Protein AF-A0A0P9FAW7-F1 (afdb_monomer)

InterPro domains:
  IPR000999 Ribonuclease III domain [PS50142] (66-157)
  IPR000999 Ribonuclease III domain [SM00535] (61-178)
  IPR000999 Ribonuclease III domain [cd00593] (79-169)
  IPR036389 Ribonuclease III, endonuclease domain superfamily [G3DSA:1.10.1520.10] (31-174)
  IPR036389 Ribonuclease III, endonuclease domain superfamily [SSF69065] (71-171)

Foldseek 3Di:
DDDDPDPPPPDFPFQQFDPDDPCVLDPALFDAPLVQADTHGFQPDPQLLLQLQFALQLCCQVPVPCDSVSSCVSHLNVLLVQLLVLLQVLLCVQDVDNRCLPLSNLLVVLVRSPLLVVHRHHPVVVVVPDDDDCSSPSNVSSSSSSSRSSSCVVVVNSVSVSVSSNSSCVSCVVRVVVSVVVVVVVVVVVVVVPPCPVVVVVVVVVVVVVVVVPDDDDDDDDDDDDDDDDDDDDPDDPPPDPDDDDDDDDDDDDDDDDVVVVVVVVVVLVVVQVVQCVPPVDPVSNVVSVVVVPPPDD

pLDDT: mean 72.67, std 20.58, range [34.16, 98.56]

Radius of gyration: 26.17 Å; Cα contacts (8 Å, |Δi|>4): 265; chains: 1; bounding box: 56×73×68 Å

Organism: Rhodotorula graminis (strain WP1) (NCBI:txid578459)

Secondary structure (DSSP, 8-state):
-PPPS----SS--EEPPPS---TTS---SS---GGGPPPEEPPS-HHHHHHHHB-HHHHHHH-TTS-HHHHHHHSSHHHHHHHHHHHHHHHHHH-S-GGGGSHHHHHHHHHHTTHHHH-B-S-HHHHTTSSS-GGG-HHHHHHHHHHHHHHHHHTT-HHHHHHHHHHHHHHTHHHHHHHHHHHHHHHHHHHHT-TTHHHHHHHHHHHHHHHTTS-PPPPPPPPPPPPPPP------------------PPPP----SHHHHHHHHHHHHHHHHHHHHHHH-SHHHHHHHHHHHTTS--

Structure (mmCIF, N/CA/C/O backbone):
data_AF-A0A0P9FAW7-F1
#
_entry.id   AF-A0A0P9FAW7-F1
#
loop_
_atom_site.group_PDB
_atom_site.id
_atom_site.type_symbol
_atom_site.label_atom_id
_atom_site.label_alt_id
_atom_site.label_comp_id
_atom_site.label_asym_id
_atom_site.label_entity_id
_atom_site.label_seq_id
_atom_site.pdbx_PDB_ins_code
_atom_site.Cartn_x
_atom_site.Cartn_y
_atom_site.Cartn_z
_atom_site.occupancy
_atom_site.B_iso_or_equiv
_atom_site.auth_seq_id
_atom_site.auth_comp_id
_atom_site.auth_asym_id
_atom_site.auth_atom_id
_atom_site.pdbx_PDB_model_num
ATOM 1 N N . MET A 1 1 ? -5.659 -22.089 37.927 1.00 48.75 1 MET A N 1
ATOM 2 C CA . MET A 1 1 ? -5.122 -22.502 36.611 1.00 48.75 1 MET A CA 1
ATOM 3 C C . MET A 1 1 ? -4.893 -21.250 35.781 1.00 48.75 1 MET A C 1
ATOM 5 O O . MET A 1 1 ? -5.852 -20.532 35.541 1.00 48.75 1 MET A O 1
ATOM 9 N N . ARG A 1 2 ? -3.642 -20.931 35.426 1.00 36.19 2 ARG A N 1
ATOM 10 C CA . ARG A 1 2 ? -3.337 -19.827 34.500 1.00 36.19 2 ARG A CA 1
ATOM 11 C C . ARG A 1 2 ? -3.529 -20.338 33.062 1.00 36.19 2 ARG A C 1
ATOM 13 O O . ARG A 1 2 ? -3.067 -21.448 32.791 1.00 36.19 2 ARG A O 1
ATOM 20 N N . PRO A 1 3 ? -4.209 -19.603 32.169 1.00 41.25 3 PRO A N 1
ATOM 21 C CA . PRO A 1 3 ? -4.336 -20.008 30.772 1.00 41.25 3 PRO A CA 1
ATOM 22 C C . PRO A 1 3 ? -2.946 -20.089 30.125 1.00 41.25 3 PRO A C 1
ATOM 24 O O . PRO A 1 3 ? -2.085 -19.250 30.390 1.00 41.25 3 PRO A O 1
ATOM 27 N N . ARG A 1 4 ? -2.711 -21.127 29.312 1.00 44.72 4 ARG A N 1
ATOM 28 C CA . ARG A 1 4 ? -1.473 -21.287 28.536 1.00 44.72 4 ARG A CA 1
ATOM 29 C C . ARG A 1 4 ? -1.368 -20.146 27.507 1.00 44.72 4 ARG A C 1
ATOM 31 O O . ARG A 1 4 ? -2.262 -20.043 26.669 1.00 44.72 4 ARG A O 1
ATOM 38 N N . PRO A 1 5 ? -0.295 -19.338 27.512 1.00 51.03 5 PRO A N 1
ATOM 39 C CA . PRO A 1 5 ? 0.024 -18.459 26.397 1.00 51.03 5 PRO A CA 1
ATOM 40 C C . PRO A 1 5 ? 0.653 -19.331 25.306 1.00 51.03 5 PRO A C 1
ATOM 42 O O . PRO A 1 5 ? 1.741 -19.867 25.499 1.00 51.03 5 PRO A O 1
ATOM 45 N N . GLY A 1 6 ? -0.050 -19.566 24.200 1.00 42.09 6 GLY A N 1
ATOM 46 C CA . GLY A 1 6 ? 0.527 -20.391 23.132 1.00 42.09 6 GLY A CA 1
ATOM 47 C C . GLY A 1 6 ? -0.438 -21.024 22.143 1.00 42.09 6 GLY A C 1
ATOM 48 O O . GLY A 1 6 ? -0.069 -22.010 21.513 1.00 42.09 6 GLY A O 1
ATOM 49 N N . ALA A 1 7 ? -1.649 -20.493 21.971 1.00 42.38 7 ALA A N 1
ATOM 50 C CA . ALA A 1 7 ? -2.283 -20.658 20.672 1.00 42.38 7 ALA A CA 1
ATOM 51 C C . ALA A 1 7 ? -1.572 -19.675 19.738 1.00 42.38 7 ALA A C 1
ATOM 53 O O . ALA A 1 7 ? -1.833 -18.474 19.798 1.00 42.38 7 ALA A O 1
ATOM 54 N N . SER A 1 8 ? -0.616 -20.171 18.946 1.00 44.62 8 SER A N 1
ATOM 55 C CA . SER A 1 8 ? -0.147 -19.446 17.765 1.00 44.62 8 SER A CA 1
ATOM 56 C C . SER A 1 8 ? -1.388 -18.936 17.033 1.00 44.62 8 SER A C 1
ATOM 58 O O . SER A 1 8 ? -2.311 -19.741 16.864 1.00 44.62 8 SER A O 1
ATOM 60 N N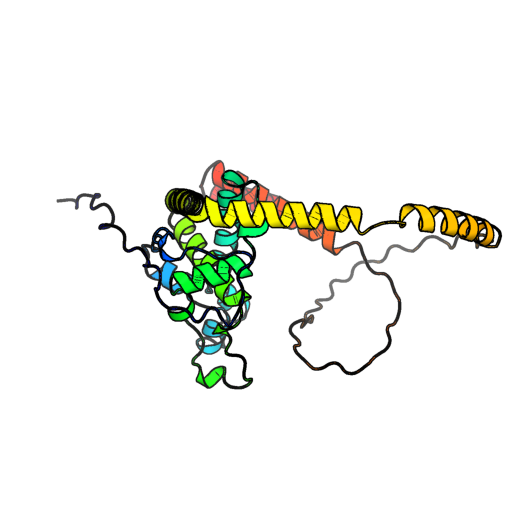 . PRO A 1 9 ? -1.471 -17.639 16.678 1.00 44.97 9 PRO A N 1
ATOM 61 C CA . PRO A 1 9 ? -2.633 -17.099 15.987 1.00 44.97 9 PRO A CA 1
ATOM 62 C C . PRO A 1 9 ? -2.974 -18.039 14.834 1.00 44.97 9 PRO A C 1
ATOM 64 O O . PRO A 1 9 ? -2.116 -18.362 14.010 1.00 44.97 9 PRO A O 1
ATOM 67 N N . SER A 1 10 ? -4.189 -18.582 14.910 1.00 48.62 10 SER A N 1
ATOM 68 C CA . SER A 1 10 ? -4.720 -19.633 14.053 1.00 48.62 10 SER A CA 1
ATOM 69 C C . SER A 1 10 ? -4.313 -19.389 12.611 1.00 48.62 10 SER A C 1
ATOM 71 O O . SER A 1 10 ? -4.532 -18.276 12.140 1.00 48.62 10 SER A O 1
ATOM 73 N N . ALA A 1 11 ? -3.724 -20.410 11.972 1.00 47.12 11 ALA A N 1
ATOM 74 C CA . ALA A 1 11 ? -3.399 -20.500 10.547 1.00 47.12 11 ALA A CA 1
ATOM 75 C C . ALA A 1 11 ? -3.974 -19.329 9.735 1.00 47.12 11 ALA A C 1
ATOM 77 O O . ALA A 1 11 ? -5.123 -19.342 9.301 1.00 47.12 11 ALA A O 1
ATOM 78 N N . GLU A 1 12 ? -3.138 -18.296 9.696 1.00 50.62 12 GLU A N 1
ATOM 79 C CA . GLU A 1 12 ? -3.174 -17.056 8.942 1.00 50.62 12 GLU A CA 1
ATOM 80 C C . GLU A 1 12 ? -4.450 -16.828 8.125 1.00 50.62 12 GLU A C 1
ATOM 82 O O . GLU A 1 12 ? -4.602 -17.320 7.007 1.00 50.62 12 GLU A O 1
ATOM 87 N N . GLN A 1 13 ? -5.328 -15.967 8.640 1.00 65.56 13 GLN A N 1
ATOM 88 C CA . GLN A 1 13 ? -6.206 -15.202 7.764 1.00 65.56 13 GLN A CA 1
ATOM 89 C C . GLN A 1 13 ? -5.289 -14.414 6.827 1.00 65.56 13 GLN A C 1
ATOM 91 O O . GLN A 1 13 ? -4.646 -13.450 7.229 1.00 65.56 13 GLN A O 1
ATOM 96 N N . ARG A 1 14 ? -5.131 -14.885 5.596 1.00 78.06 14 ARG A N 1
ATOM 97 C CA . ARG A 1 14 ? -4.454 -14.140 4.541 1.00 78.06 14 ARG A CA 1
ATOM 98 C C . ARG A 1 14 ? -5.501 -13.631 3.571 1.00 78.06 14 ARG A C 1
ATOM 100 O O . ARG A 1 14 ? -6.538 -14.271 3.383 1.00 78.06 14 ARG A O 1
ATOM 107 N N . LEU A 1 15 ? -5.256 -12.471 2.979 1.00 76.75 15 LEU A N 1
ATOM 108 C CA . LEU A 1 15 ? -6.166 -11.935 1.976 1.00 76.75 15 LEU A CA 1
ATOM 109 C C . LEU A 1 15 ? -5.900 -12.648 0.647 1.00 76.75 15 LEU A C 1
ATOM 111 O O . LEU A 1 15 ? -4.761 -12.607 0.171 1.00 76.75 15 LEU A O 1
ATOM 115 N N . PRO A 1 16 ? -6.903 -13.340 0.070 1.00 79.00 16 PRO A N 1
ATOM 116 C CA . PRO A 1 16 ? -6.736 -13.981 -1.223 1.00 79.00 16 PRO A CA 1
ATOM 117 C C . PRO A 1 16 ? -6.623 -12.922 -2.320 1.00 79.00 16 PRO A C 1
ATOM 119 O O . PRO A 1 16 ? -7.205 -11.839 -2.216 1.00 79.00 16 PRO A O 1
ATOM 122 N N . VAL A 1 17 ? -5.905 -13.267 -3.384 1.00 78.94 17 VAL A N 1
ATOM 123 C CA . VAL A 1 17 ? -5.861 -12.463 -4.605 1.00 78.94 17 VAL A CA 1
ATOM 124 C C . VAL A 1 17 ? -7.174 -12.651 -5.366 1.00 78.94 17 VAL A C 1
ATOM 126 O O . VAL A 1 17 ? -7.717 -13.755 -5.436 1.00 78.94 17 VAL A O 1
ATOM 129 N N . ARG A 1 18 ? -7.723 -11.569 -5.916 1.00 74.50 18 ARG A N 1
ATOM 130 C CA . ARG A 1 18 ? -8.971 -11.597 -6.683 1.00 74.50 18 ARG A CA 1
ATOM 131 C C . ARG A 1 18 ? -8.713 -11.975 -8.139 1.00 74.50 18 ARG A C 1
ATOM 133 O O . ARG A 1 18 ? -7.879 -11.371 -8.799 1.00 74.50 18 ARG A O 1
ATOM 140 N N . ALA A 1 19 ? -9.522 -12.897 -8.658 1.00 58.28 19 ALA A N 1
ATOM 141 C CA . ALA A 1 19 ? -9.417 -13.386 -10.035 1.00 58.28 19 ALA A CA 1
ATOM 142 C C . ALA A 1 19 ? -9.920 -12.396 -11.107 1.00 58.28 19 ALA A C 1
ATOM 144 O O . ALA A 1 19 ? -9.628 -12.566 -12.287 1.00 58.28 19 ALA A O 1
ATOM 145 N N . SER A 1 20 ? -10.709 -11.380 -10.740 1.00 55.72 20 SER A N 1
ATOM 146 C CA . SER A 1 20 ? -11.329 -10.479 -11.718 1.00 55.72 20 SER A CA 1
ATOM 147 C C . SER A 1 20 ? -11.305 -9.028 -11.253 1.00 55.72 20 SER A C 1
ATOM 149 O O . SER A 1 20 ? -12.139 -8.602 -10.451 1.00 55.72 20 SER A O 1
ATOM 151 N N . TRP A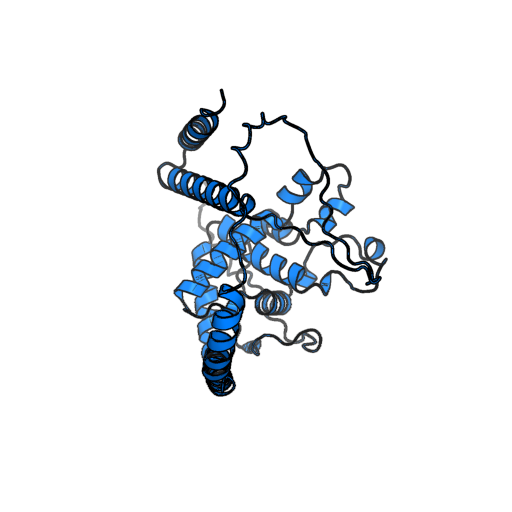 1 21 ? -10.377 -8.256 -11.809 1.00 58.62 21 TRP A N 1
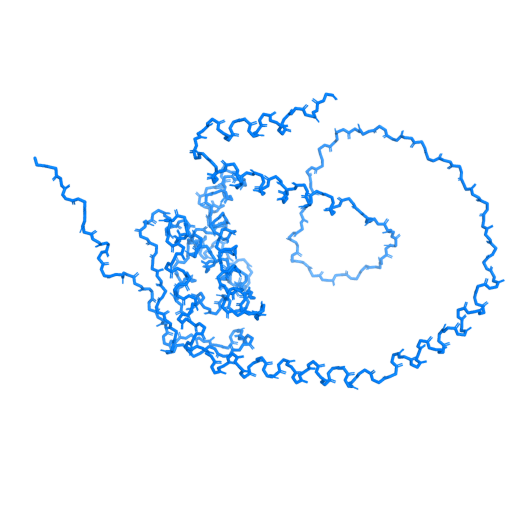ATOM 152 C CA . TRP A 1 21 ? -10.398 -6.800 -11.762 1.00 58.62 21 TRP A CA 1
ATOM 153 C C . TRP A 1 21 ? -10.357 -6.256 -13.193 1.00 58.62 21 TRP A C 1
ATOM 155 O O . TRP A 1 21 ? -9.603 -6.746 -14.034 1.00 58.62 21 TRP A O 1
ATOM 165 N N . ASN A 1 22 ? -11.197 -5.259 -13.492 1.00 57.28 22 ASN A N 1
ATOM 166 C CA . ASN A 1 22 ? -11.219 -4.607 -14.800 1.00 57.28 22 ASN A CA 1
ATOM 167 C C . ASN A 1 22 ? -9.952 -3.751 -14.959 1.00 57.28 22 ASN A C 1
ATOM 169 O O . ASN A 1 22 ? -9.980 -2.545 -14.721 1.00 57.28 22 ASN A O 1
ATOM 173 N N . ALA A 1 23 ? -8.867 -4.371 -15.428 1.00 52.47 23 ALA A N 1
ATOM 174 C CA . ALA A 1 23 ? -7.553 -3.768 -15.681 1.00 52.47 23 ALA A CA 1
ATOM 175 C C . ALA A 1 23 ? -7.550 -2.590 -16.681 1.00 52.47 23 ALA A C 1
ATOM 177 O O . ALA A 1 23 ? -6.506 -2.036 -17.005 1.00 52.47 23 ALA A O 1
ATOM 178 N N . ARG A 1 24 ? -8.719 -2.181 -17.190 1.00 53.09 24 ARG A N 1
ATOM 179 C CA . ARG A 1 24 ? -8.863 -1.072 -18.138 1.00 53.09 24 ARG A CA 1
ATOM 180 C C . ARG A 1 24 ? -8.747 0.314 -17.503 1.00 53.09 24 ARG A C 1
ATOM 182 O O . ARG A 1 24 ? -8.698 1.281 -18.253 1.00 53.09 24 ARG A O 1
ATOM 189 N N . VAL A 1 25 ? -8.759 0.438 -16.172 1.00 55.66 25 VAL A N 1
ATOM 190 C CA . VAL A 1 25 ? -8.799 1.763 -15.527 1.00 55.66 25 VAL A CA 1
ATOM 191 C C . VAL A 1 25 ? -7.409 2.395 -15.426 1.00 55.66 25 VAL A C 1
ATOM 193 O O . VAL A 1 25 ? -7.299 3.593 -15.631 1.00 55.66 25 VAL A O 1
ATOM 196 N N . GLU A 1 26 ? -6.346 1.614 -15.233 1.00 62.47 26 GLU A N 1
ATOM 197 C CA . GLU A 1 26 ? -4.960 2.094 -15.155 1.00 62.47 26 GLU A CA 1
ATOM 198 C C . GLU A 1 26 ? -4.022 0.949 -15.570 1.00 62.47 26 GLU A C 1
ATOM 200 O O . GLU A 1 26 ? -4.198 -0.176 -15.116 1.00 62.47 26 GLU A O 1
ATOM 205 N N . GLN A 1 27 ? -3.046 1.202 -16.448 1.00 67.50 27 GLN A N 1
ATOM 206 C CA . GLN A 1 27 ? -1.998 0.219 -16.758 1.00 67.50 27 GLN A CA 1
ATOM 207 C C . GLN A 1 27 ? -0.971 0.230 -15.625 1.00 67.50 27 GLN A C 1
ATOM 209 O O . GLN A 1 27 ? -0.428 1.285 -15.334 1.00 67.50 27 GLN A O 1
ATOM 214 N N . ALA A 1 28 ? -0.664 -0.890 -14.978 1.00 71.31 28 ALA A N 1
ATOM 215 C CA . ALA A 1 28 ? 0.464 -0.930 -14.045 1.00 71.31 28 ALA A CA 1
ATOM 216 C C . ALA A 1 28 ? 1.774 -0.587 -14.792 1.00 71.31 28 ALA A C 1
ATOM 218 O O . ALA A 1 28 ? 1.824 -0.720 -16.016 1.00 71.31 28 ALA A O 1
ATOM 219 N N . PRO A 1 29 ? 2.844 -0.124 -14.112 1.00 75.00 29 PRO A N 1
ATOM 220 C CA . PRO A 1 29 ? 4.131 0.056 -14.789 1.00 75.00 29 PRO A CA 1
ATOM 221 C C . PRO A 1 29 ? 4.661 -1.260 -15.380 1.00 75.00 29 PRO A C 1
ATOM 223 O O . PRO A 1 29 ? 5.406 -1.220 -16.351 1.00 75.00 29 PRO A O 1
ATOM 226 N N . PHE A 1 30 ? 4.239 -2.404 -14.834 1.00 77.94 30 PHE A N 1
ATOM 227 C CA . PHE A 1 30 ? 4.429 -3.735 -15.399 1.00 77.94 30 PHE A CA 1
ATOM 228 C C . PHE A 1 30 ? 3.255 -4.645 -15.013 1.00 77.94 30 PHE A C 1
ATOM 230 O O . PHE A 1 30 ? 2.594 -4.416 -13.998 1.00 77.94 30 PHE A O 1
ATOM 237 N N . ASP A 1 31 ? 3.000 -5.680 -15.809 1.00 81.38 31 ASP A N 1
ATOM 238 C CA . ASP A 1 31 ? 1.902 -6.616 -15.569 1.00 81.38 31 ASP A CA 1
ATOM 239 C C . ASP A 1 31 ? 2.246 -7.576 -14.422 1.00 81.38 31 ASP A C 1
ATOM 241 O O . ASP A 1 31 ? 3.151 -8.404 -14.536 1.00 81.38 31 ASP A O 1
ATOM 245 N N . PHE A 1 32 ? 1.518 -7.469 -13.307 1.00 85.38 32 PHE A N 1
ATOM 246 C CA . PHE A 1 32 ? 1.587 -8.457 -12.232 1.00 85.38 32 PHE A CA 1
ATOM 247 C C . PHE A 1 32 ? 0.911 -9.757 -12.676 1.00 85.38 32 PHE A C 1
ATOM 249 O O . PHE A 1 32 ? -0.248 -9.747 -13.096 1.00 85.38 32 PHE A O 1
ATOM 256 N N . ASP A 1 33 ? 1.599 -10.883 -12.501 1.00 89.69 33 ASP A N 1
ATOM 257 C CA . ASP A 1 33 ? 0.976 -12.201 -12.538 1.00 89.69 33 ASP A CA 1
ATOM 258 C C . ASP A 1 33 ? 0.182 -12.396 -11.239 1.00 89.69 33 ASP A C 1
ATOM 260 O O . ASP A 1 33 ? 0.737 -12.744 -10.191 1.00 89.69 33 ASP A O 1
ATOM 264 N N . LEU A 1 34 ? -1.119 -12.102 -11.301 1.00 87.81 34 LEU A N 1
ATOM 265 C CA . LEU A 1 34 ? -2.019 -12.160 -10.150 1.00 87.81 34 LEU A CA 1
ATOM 266 C C . LEU A 1 34 ? -2.124 -13.574 -9.564 1.00 87.81 34 LEU A C 1
ATOM 268 O O . LEU A 1 34 ? -2.268 -13.711 -8.351 1.00 87.81 34 LEU A O 1
ATOM 272 N N . ASP A 1 35 ? -1.996 -14.613 -10.389 1.00 88.50 35 ASP A N 1
ATOM 273 C CA . ASP A 1 35 ? -2.067 -16.004 -9.934 1.00 88.50 35 ASP A CA 1
ATOM 274 C C . ASP A 1 35 ? -0.801 -16.415 -9.164 1.00 88.50 35 ASP A C 1
ATOM 276 O O . ASP A 1 35 ? -0.833 -17.325 -8.332 1.00 88.50 35 ASP A O 1
ATOM 280 N N . ALA A 1 36 ? 0.312 -15.715 -9.401 1.00 91.50 36 ALA A N 1
ATOM 281 C CA . ALA A 1 36 ? 1.584 -15.928 -8.719 1.00 91.50 36 ALA A CA 1
ATOM 282 C C . ALA A 1 36 ? 1.786 -15.034 -7.481 1.00 91.50 36 ALA A C 1
ATOM 284 O O . ALA A 1 36 ? 2.792 -15.177 -6.776 1.00 91.50 36 ALA A O 1
ATOM 285 N N . LEU A 1 37 ? 0.883 -14.092 -7.189 1.00 92.44 37 LEU A N 1
ATOM 286 C CA . LEU A 1 37 ? 1.018 -13.216 -6.022 1.00 92.44 37 LEU A CA 1
ATOM 287 C C . LEU A 1 37 ? 0.856 -14.010 -4.709 1.00 92.44 37 LEU A C 1
ATOM 289 O O . LEU A 1 37 ? -0.130 -14.733 -4.534 1.00 92.44 37 LEU A O 1
ATOM 293 N N . PRO A 1 38 ? 1.790 -13.879 -3.744 1.00 95.19 38 PRO A N 1
ATOM 294 C CA . PRO A 1 38 ? 1.642 -14.538 -2.459 1.00 95.19 38 PRO A CA 1
ATOM 295 C C . PRO A 1 38 ? 0.511 -13.885 -1.659 1.00 95.19 38 PRO A C 1
ATOM 297 O O . PRO A 1 38 ? 0.337 -12.668 -1.685 1.00 95.19 38 PRO A O 1
ATOM 300 N N . PRO A 1 39 ? -0.237 -14.658 -0.870 1.00 94.75 39 PRO A N 1
ATOM 301 C CA . PRO A 1 39 ? -1.351 -14.120 -0.103 1.00 94.75 39 PRO A CA 1
ATOM 302 C C . PRO A 1 39 ? -0.871 -13.100 0.953 1.00 94.75 39 PRO A C 1
ATOM 304 O O . PRO A 1 39 ? 0.084 -13.362 1.688 1.00 94.75 39 PRO A O 1
ATOM 307 N N . LEU A 1 40 ? -1.544 -11.945 1.044 1.00 96.31 40 LEU A N 1
ATOM 308 C CA . LEU A 1 40 ? -1.150 -10.840 1.930 1.00 96.31 40 LEU A CA 1
ATOM 309 C C . LEU A 1 40 ? -1.448 -11.184 3.404 1.00 96.31 40 LEU A C 1
ATOM 311 O O . LEU A 1 40 ? -2.584 -11.572 3.706 1.00 96.31 40 LEU A O 1
ATOM 315 N N . PRO A 1 41 ? -0.493 -11.034 4.346 1.00 96.44 41 PRO A N 1
ATOM 316 C CA . PRO A 1 41 ? -0.754 -11.264 5.767 1.00 96.44 41 PRO A CA 1
ATOM 317 C C . PRO A 1 41 ? -1.867 -10.339 6.283 1.00 96.44 41 PRO A C 1
ATOM 319 O O . PRO A 1 41 ? -1.812 -9.135 6.043 1.00 96.44 41 PRO A O 1
ATOM 322 N N . ALA A 1 42 ? -2.876 -10.853 6.999 1.00 95.94 42 ALA A N 1
ATOM 323 C CA . ALA A 1 42 ? -3.873 -9.981 7.632 1.00 95.94 42 ALA A CA 1
ATOM 324 C C . ALA A 1 42 ? -3.371 -9.409 8.960 1.00 95.94 42 ALA A C 1
ATOM 326 O O . ALA A 1 42 ? -2.605 -10.056 9.675 1.00 95.94 42 ALA A O 1
ATOM 327 N N . ILE A 1 43 ? -3.861 -8.217 9.296 1.00 96.94 43 ILE A N 1
ATOM 328 C CA . ILE A 1 43 ? -3.695 -7.567 10.599 1.00 96.94 43 ILE A CA 1
ATOM 329 C C . ILE A 1 43 ? -4.503 -8.353 11.641 1.00 96.94 43 ILE A C 1
ATOM 331 O O . ILE A 1 43 ? -5.678 -8.644 11.411 1.00 96.94 43 ILE A O 1
ATOM 335 N N . GLY A 1 44 ? -3.882 -8.724 12.763 1.00 95.06 44 GLY A N 1
ATOM 336 C CA . GLY A 1 44 ? -4.525 -9.555 13.788 1.00 95.06 44 GLY A CA 1
ATOM 337 C C . GLY A 1 44 ? -5.514 -8.787 14.672 1.00 95.06 44 GLY A C 1
ATOM 338 O O . GLY A 1 44 ? -6.544 -9.318 15.083 1.00 95.06 44 GLY A O 1
ATOM 339 N N . SER A 1 45 ? -5.212 -7.526 14.958 1.00 96.50 45 SER A N 1
ATOM 340 C CA . SER A 1 45 ? -6.013 -6.602 15.746 1.00 96.50 45 SER A CA 1
ATOM 341 C C . SER A 1 45 ? -7.093 -5.967 14.883 1.00 96.50 45 SER A C 1
ATOM 343 O O . SER A 1 45 ? -6.811 -5.204 13.956 1.00 96.50 45 SER A O 1
ATOM 345 N N . THR A 1 46 ? -8.353 -6.216 15.236 1.00 95.88 46 THR A N 1
ATOM 346 C CA . THR A 1 46 ? -9.505 -5.626 14.542 1.00 95.88 46 THR A CA 1
ATOM 347 C C . THR A 1 46 ? -9.470 -4.101 14.577 1.00 95.88 46 THR A C 1
ATOM 349 O O . THR A 1 46 ? -9.739 -3.469 13.564 1.00 95.88 46 THR A O 1
ATOM 352 N N . ALA A 1 47 ? -9.045 -3.500 15.692 1.00 96.44 47 ALA A N 1
ATOM 353 C CA . ALA A 1 47 ? -8.944 -2.047 15.824 1.00 96.44 47 ALA A CA 1
ATOM 354 C C . ALA A 1 47 ? -7.899 -1.435 14.873 1.00 96.44 47 ALA A C 1
ATOM 356 O O . ALA A 1 47 ? -8.127 -0.371 14.300 1.00 96.44 47 ALA A O 1
ATOM 357 N N . ILE A 1 48 ? -6.760 -2.110 14.678 1.00 97.56 48 ILE A N 1
ATOM 358 C CA . ILE A 1 48 ? -5.722 -1.655 13.739 1.00 97.56 48 ILE A CA 1
ATOM 359 C C . ILE A 1 48 ? -6.206 -1.854 12.299 1.00 97.56 48 ILE A C 1
ATOM 361 O O . ILE A 1 48 ? -6.039 -0.958 11.474 1.00 97.56 48 ILE A O 1
ATOM 365 N N . ALA A 1 49 ? -6.868 -2.978 12.008 1.00 96.88 49 ALA A N 1
ATOM 366 C CA . ALA A 1 49 ? -7.447 -3.250 10.695 1.00 96.88 49 ALA A CA 1
ATOM 367 C C . ALA A 1 49 ? -8.553 -2.247 10.322 1.00 96.88 49 ALA A C 1
ATOM 369 O O . ALA A 1 49 ? -8.637 -1.812 9.175 1.00 96.88 49 ALA A O 1
ATOM 370 N N . ASP A 1 50 ? -9.401 -1.851 11.272 1.00 96.50 50 ASP A N 1
ATOM 371 C CA . ASP A 1 50 ? -10.414 -0.810 11.073 1.00 96.50 50 ASP A CA 1
ATOM 372 C C . ASP A 1 50 ? -9.756 0.540 10.789 1.00 96.50 50 ASP A C 1
ATOM 374 O O . ASP A 1 50 ? -10.116 1.214 9.822 1.00 96.50 50 ASP A O 1
ATOM 378 N N . ARG A 1 51 ? -8.728 0.910 11.563 1.00 97.44 51 ARG A N 1
ATOM 379 C CA . ARG A 1 51 ? -7.988 2.159 11.353 1.00 97.44 51 ARG A CA 1
ATOM 380 C C . ARG A 1 51 ? -7.273 2.203 10.004 1.00 97.44 51 ARG A C 1
ATOM 382 O O . ARG A 1 51 ? -7.372 3.215 9.320 1.00 97.44 51 ARG A O 1
ATOM 389 N N . ALA A 1 52 ? -6.623 1.117 9.583 1.00 97.75 52 ALA A N 1
ATOM 390 C CA . ALA A 1 52 ? -5.963 1.026 8.276 1.00 97.75 52 ALA A CA 1
ATOM 391 C C . ALA A 1 52 ? -6.936 1.255 7.103 1.00 97.75 52 ALA A C 1
ATOM 393 O O . ALA A 1 52 ? -6.546 1.757 6.053 1.00 97.75 52 ALA A O 1
ATOM 394 N N . ARG A 1 53 ? -8.220 0.934 7.305 1.00 96.50 53 ARG A N 1
ATOM 395 C CA . ARG A 1 53 ? -9.303 1.120 6.329 1.00 96.50 53 ARG A CA 1
ATOM 396 C C . ARG A 1 53 ? -10.018 2.464 6.463 1.00 96.50 53 ARG A C 1
ATOM 398 O O . ARG A 1 53 ? -10.815 2.810 5.596 1.00 96.50 53 ARG A O 1
ATOM 405 N N . THR A 1 54 ? -9.775 3.211 7.537 1.00 95.62 54 THR A N 1
ATOM 406 C CA . THR A 1 54 ? -10.503 4.440 7.863 1.00 95.62 54 THR A CA 1
ATOM 407 C C . THR A 1 54 ? -9.860 5.647 7.195 1.00 95.62 54 THR A C 1
ATOM 409 O O . THR A 1 54 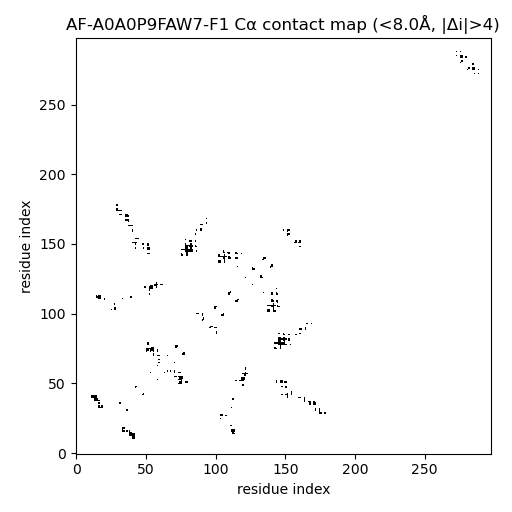? -8.831 6.150 7.638 1.00 95.62 54 THR A O 1
ATOM 412 N N . THR A 1 55 ? -10.491 6.159 6.143 1.00 93.94 55 THR A N 1
ATOM 413 C CA . THR A 1 55 ? -9.998 7.354 5.442 1.00 93.94 55 THR A CA 1
ATOM 414 C C . THR A 1 55 ? -10.267 8.643 6.229 1.00 93.94 55 THR A C 1
ATOM 416 O O . THR A 1 55 ? -11.242 8.741 6.980 1.00 93.94 55 THR A O 1
ATOM 419 N N . LYS A 1 56 ? -9.448 9.684 6.016 1.00 92.94 56 LYS A N 1
ATOM 420 C CA . LYS A 1 56 ? -9.681 11.027 6.594 1.00 92.94 56 LYS A CA 1
ATOM 421 C C . LYS A 1 56 ? -11.067 11.576 6.223 1.00 92.94 56 LYS A C 1
ATOM 423 O O . LYS A 1 56 ? -11.758 12.118 7.081 1.00 92.94 56 LYS A O 1
ATOM 428 N N . ALA A 1 57 ? -11.494 11.374 4.973 1.00 89.94 57 ALA A N 1
ATOM 429 C CA . ALA A 1 57 ? -12.811 11.787 4.484 1.00 89.94 57 ALA A CA 1
ATOM 430 C C . ALA A 1 57 ? -13.963 11.074 5.214 1.00 89.94 57 ALA A C 1
ATOM 432 O O . ALA A 1 57 ? -14.960 11.706 5.559 1.00 89.94 57 ALA A O 1
ATOM 433 N N . HIS A 1 58 ? -13.819 9.776 5.509 1.00 91.50 58 HIS A N 1
ATOM 434 C CA . HIS A 1 58 ? -14.804 9.054 6.314 1.00 91.50 58 HIS A CA 1
ATOM 435 C C . HIS A 1 58 ? -14.953 9.675 7.704 1.00 91.50 58 HIS A C 1
ATOM 437 O O . HIS A 1 58 ? -16.075 9.947 8.122 1.00 91.50 58 HIS A O 1
ATOM 443 N N . LEU A 1 59 ? -13.840 9.971 8.387 1.00 92.62 59 LEU A N 1
ATOM 444 C CA . LEU A 1 59 ? -13.867 10.604 9.710 1.00 92.62 59 LEU A CA 1
ATOM 445 C C . LEU A 1 59 ? -14.464 12.009 9.686 1.00 92.62 59 LEU A C 1
ATOM 447 O O . LEU A 1 59 ? -15.268 12.330 10.555 1.00 92.62 59 LEU A O 1
ATOM 451 N N . ALA A 1 60 ? -14.142 12.813 8.672 1.00 90.25 60 ALA A N 1
ATOM 452 C CA . ALA A 1 60 ? -14.752 14.127 8.493 1.00 90.25 60 ALA A CA 1
ATOM 453 C C . ALA A 1 60 ? -16.282 14.040 8.343 1.00 90.25 60 ALA A C 1
ATOM 455 O O . ALA A 1 60 ? -16.998 14.868 8.899 1.00 90.25 60 ALA A O 1
ATOM 456 N N . ALA A 1 61 ? -16.788 13.008 7.661 1.00 89.00 61 ALA A N 1
ATOM 457 C CA . ALA A 1 61 ? -18.222 12.801 7.481 1.00 89.00 61 ALA A CA 1
ATOM 458 C C . ALA A 1 61 ? -18.932 12.293 8.749 1.00 89.00 61 ALA A C 1
ATOM 460 O O . ALA A 1 61 ? -20.030 12.749 9.059 1.00 89.00 61 ALA A O 1
ATOM 461 N N . VAL A 1 62 ? -18.334 11.348 9.486 1.00 91.00 62 VAL A N 1
ATOM 462 C CA . VAL A 1 62 ? -18.975 10.751 10.678 1.00 91.00 62 VAL A CA 1
ATOM 463 C C . VAL A 1 62 ? -18.735 11.551 11.962 1.00 91.00 62 VAL A C 1
ATOM 465 O O . VAL A 1 62 ? -19.488 11.410 12.922 1.00 91.00 62 VAL A O 1
ATOM 468 N N . GLN A 1 63 ? -17.693 12.383 11.998 1.00 90.88 63 GLN A N 1
ATOM 469 C CA . GLN A 1 63 ? -17.289 13.199 13.146 1.00 90.88 63 GLN A CA 1
ATOM 470 C C . GLN A 1 63 ? -16.889 14.625 12.704 1.00 90.88 63 GLN A C 1
ATOM 472 O O . GLN A 1 63 ? -15.742 15.038 12.900 1.00 90.88 63 GLN A O 1
ATOM 477 N N . PRO A 1 64 ? -17.817 15.431 12.153 1.00 87.44 64 PRO A N 1
ATOM 478 C CA . PRO A 1 64 ? -17.493 16.760 11.618 1.00 87.44 64 PRO A CA 1
ATOM 479 C C . PRO A 1 64 ? -16.945 17.733 12.676 1.00 87.44 64 PRO A C 1
ATOM 481 O O . PRO A 1 64 ? -16.180 18.635 12.352 1.00 87.44 64 PRO A O 1
ATOM 484 N N . LEU A 1 65 ? -17.281 17.528 13.955 1.00 91.44 65 LEU A N 1
ATOM 485 C CA . LEU A 1 65 ? -16.848 18.379 15.071 1.00 91.44 65 LEU A CA 1
ATOM 486 C C . LEU A 1 65 ? -15.516 17.948 15.711 1.00 91.44 65 LEU A C 1
ATOM 488 O O . LEU A 1 65 ? -15.036 18.619 16.620 1.00 91.44 65 LEU A O 1
ATOM 492 N N . ALA A 1 66 ? -14.914 16.829 15.289 1.00 85.31 66 ALA A N 1
ATOM 493 C CA . ALA A 1 66 ? -13.703 16.295 15.924 1.00 85.31 66 ALA A CA 1
ATOM 494 C C . ALA A 1 66 ? -12.439 17.141 15.666 1.00 85.31 66 ALA A C 1
ATOM 496 O O . ALA A 1 66 ? -11.451 16.977 16.381 1.00 85.31 66 ALA A O 1
ATOM 497 N N . GLY A 1 67 ? -12.478 18.055 14.691 1.00 92.25 67 GLY A N 1
ATOM 498 C CA . GLY A 1 67 ? -11.341 18.877 14.273 1.00 92.25 67 GLY A CA 1
ATOM 499 C C . GLY A 1 67 ? -10.391 18.148 13.312 1.00 92.25 67 GLY A C 1
ATOM 500 O O . GLY A 1 67 ? -10.253 16.922 13.347 1.00 92.25 67 GLY A O 1
ATOM 501 N N . LYS A 1 68 ? -9.712 18.916 12.442 1.00 91.81 68 LYS A N 1
ATOM 502 C CA . LYS A 1 68 ? -8.838 18.389 11.372 1.00 91.81 68 LYS A CA 1
ATOM 503 C C . LYS A 1 68 ? -7.737 17.466 11.923 1.00 91.81 68 LYS A C 1
ATOM 505 O O . LYS A 1 68 ? -7.582 16.347 11.435 1.00 91.81 68 LYS A O 1
ATOM 510 N N . HIS A 1 69 ? -7.041 17.896 12.979 1.00 93.75 69 HIS A N 1
ATOM 511 C CA . HIS A 1 69 ? -5.936 17.145 13.587 1.00 93.75 69 HIS A CA 1
ATOM 512 C C . HIS A 1 69 ? -6.368 15.774 14.130 1.00 93.75 69 HIS A C 1
ATOM 514 O O . HIS A 1 69 ? -5.733 14.756 13.864 1.00 93.75 69 HIS A O 1
ATOM 520 N N . ARG A 1 70 ? -7.491 15.716 14.855 1.00 94.12 70 ARG A N 1
ATOM 521 C CA . ARG A 1 70 ? -8.001 14.456 15.410 1.00 94.12 70 ARG A CA 1
ATOM 522 C C . ARG A 1 70 ? -8.388 13.471 14.311 1.00 94.12 70 ARG A C 1
ATOM 524 O O . ARG A 1 70 ? -8.101 12.284 14.443 1.00 94.12 70 ARG A O 1
ATOM 531 N N . ASN A 1 71 ? -9.003 13.955 13.231 1.00 93.12 71 ASN A N 1
ATOM 532 C CA . ASN A 1 71 ? -9.343 13.118 12.081 1.00 93.12 71 ASN A CA 1
ATOM 533 C C . ASN A 1 71 ? -8.091 12.544 11.416 1.00 93.12 71 ASN A C 1
ATOM 535 O O . ASN A 1 71 ? -8.092 11.388 11.012 1.00 93.12 71 ASN A O 1
ATOM 539 N N . GLU A 1 72 ? -7.006 13.308 11.351 1.00 93.69 72 GLU A N 1
ATOM 540 C CA . GLU A 1 72 ? -5.735 12.824 10.819 1.00 93.69 72 GLU A CA 1
ATOM 541 C C . GLU A 1 72 ? -5.134 11.721 11.691 1.00 93.69 72 GLU A C 1
ATOM 543 O O . GLU A 1 72 ? -4.858 10.628 11.194 1.00 93.69 72 GLU A O 1
ATOM 548 N N . VAL A 1 73 ? -5.050 11.953 13.004 1.00 95.38 73 VAL A N 1
ATOM 549 C CA . VAL A 1 73 ? -4.535 10.967 13.963 1.00 95.38 73 VAL A CA 1
ATOM 550 C C . VAL A 1 73 ? -5.374 9.691 13.958 1.00 95.38 73 VAL A C 1
ATOM 552 O O . VAL A 1 73 ? -4.815 8.601 14.019 1.00 95.38 73 VAL A O 1
ATOM 555 N N . LEU A 1 74 ? -6.701 9.784 13.873 1.00 96.06 74 LEU A N 1
ATOM 556 C CA . LEU A 1 74 ? -7.582 8.612 13.909 1.00 96.06 74 LEU A CA 1
ATOM 557 C C . LEU A 1 74 ? -7.752 7.919 12.548 1.00 96.06 74 LEU A C 1
ATOM 559 O O . LEU A 1 74 ? -8.270 6.804 12.512 1.00 96.06 74 LEU A O 1
ATOM 563 N N . SER A 1 75 ? -7.319 8.542 11.450 1.00 96.62 75 SER A N 1
ATOM 564 C CA . SER A 1 75 ? -7.370 7.946 10.111 1.00 96.62 75 SER A CA 1
ATOM 565 C C . SER A 1 75 ? -6.263 6.910 9.883 1.00 96.62 75 SER A C 1
ATOM 567 O O . SER A 1 75 ? -5.442 6.614 10.761 1.00 96.62 75 SER A O 1
ATOM 569 N N . ASN A 1 76 ? -6.233 6.380 8.665 1.00 97.62 76 ASN A N 1
ATOM 570 C CA . ASN A 1 76 ? -5.182 5.528 8.138 1.00 97.62 76 ASN A CA 1
ATOM 571 C C . ASN A 1 76 ? -3.834 6.254 7.952 1.00 97.62 76 ASN A C 1
ATOM 573 O O . ASN A 1 76 ? -2.818 5.572 7.894 1.00 97.62 76 ASN A O 1
ATOM 577 N N . ARG A 1 77 ? -3.788 7.597 7.941 1.00 97.00 77 ARG A N 1
ATOM 578 C CA . ARG A 1 77 ? -2.582 8.405 7.653 1.00 97.00 77 ARG A CA 1
ATOM 579 C C . ARG A 1 77 ? -1.331 8.026 8.465 1.00 97.00 77 ARG A C 1
ATOM 581 O O . ARG A 1 77 ? -0.271 7.861 7.866 1.00 97.00 77 ARG A O 1
ATOM 588 N N . PRO A 1 78 ? -1.386 7.829 9.799 1.00 98.31 78 PRO A N 1
ATOM 589 C CA . PRO A 1 78 ? -0.184 7.442 10.542 1.00 98.31 78 PRO A CA 1
ATOM 590 C C . PRO A 1 78 ? 0.298 6.024 10.209 1.00 98.31 78 PRO A C 1
ATOM 592 O O . PRO A 1 78 ? 1.491 5.744 10.296 1.00 98.31 78 PRO A O 1
ATOM 595 N N . LEU A 1 79 ? -0.622 5.128 9.831 1.00 98.44 79 LEU A N 1
ATOM 596 C CA . LEU A 1 79 ? -0.272 3.781 9.382 1.00 98.44 79 LEU A CA 1
ATOM 597 C C . LEU A 1 79 ? 0.261 3.799 7.945 1.00 98.44 79 LEU A C 1
ATOM 599 O O . LEU A 1 79 ? 1.211 3.083 7.674 1.00 98.44 79 LEU A O 1
ATOM 603 N N . GLU A 1 80 ? -0.300 4.620 7.054 1.00 98.12 80 GLU A N 1
ATOM 604 C CA . GLU A 1 80 ? 0.222 4.871 5.698 1.00 98.12 80 GLU A CA 1
ATOM 605 C C . GLU A 1 80 ? 1.692 5.285 5.774 1.00 98.12 80 GLU A C 1
ATOM 607 O O . GLU A 1 80 ? 2.549 4.600 5.227 1.00 98.12 80 GLU A O 1
ATOM 612 N N . TRP A 1 81 ? 2.002 6.313 6.569 1.00 98.06 81 TRP A N 1
ATOM 613 C CA . TRP A 1 81 ? 3.373 6.796 6.747 1.00 98.06 81 TRP A CA 1
ATOM 614 C C . TRP A 1 81 ? 4.341 5.708 7.242 1.00 98.06 81 TRP A C 1
ATOM 616 O O . TRP A 1 81 ? 5.445 5.556 6.718 1.00 98.06 81 TRP A O 1
ATOM 626 N N . LEU A 1 82 ? 3.928 4.919 8.241 1.00 98.31 82 LEU A N 1
ATOM 627 C CA . LEU A 1 82 ? 4.735 3.802 8.738 1.00 98.31 82 LEU A CA 1
ATOM 628 C C . LEU A 1 82 ? 4.899 2.704 7.675 1.00 98.31 82 LEU A C 1
ATOM 630 O O . LEU A 1 82 ? 5.972 2.117 7.542 1.00 98.31 82 LEU A O 1
ATOM 634 N N . GLY A 1 83 ? 3.830 2.410 6.941 1.00 98.38 83 GLY A N 1
ATOM 635 C CA . GLY A 1 83 ? 3.796 1.403 5.892 1.00 98.38 83 GLY A CA 1
ATOM 636 C C . GLY A 1 83 ? 4.697 1.738 4.716 1.00 98.38 83 GLY A C 1
ATOM 637 O O . GLY A 1 83 ? 5.455 0.870 4.291 1.00 98.38 83 GLY A O 1
ATOM 638 N N . ASP A 1 84 ? 4.672 2.986 4.249 1.00 97.25 84 ASP A N 1
ATOM 639 C CA . ASP A 1 84 ? 5.557 3.503 3.202 1.00 97.25 84 ASP A CA 1
ATOM 640 C C . ASP A 1 84 ? 7.033 3.326 3.592 1.00 97.25 84 ASP A C 1
ATOM 642 O O . ASP A 1 84 ? 7.827 2.756 2.837 1.00 97.25 84 ASP A O 1
ATOM 646 N N . ALA A 1 85 ? 7.403 3.710 4.819 1.00 96.94 85 ALA A N 1
ATOM 647 C CA . ALA A 1 85 ? 8.769 3.542 5.313 1.00 96.94 85 ALA A CA 1
ATOM 648 C C . ALA A 1 85 ? 9.204 2.062 5.346 1.00 96.94 85 ALA A C 1
ATOM 650 O O . ALA A 1 85 ? 10.312 1.715 4.920 1.00 96.94 85 ALA A O 1
ATOM 651 N N . VAL A 1 86 ? 8.333 1.173 5.834 1.00 96.94 86 VAL A N 1
ATOM 652 C CA . VAL A 1 86 ? 8.596 -0.273 5.912 1.00 96.94 86 VAL A CA 1
ATOM 653 C C . VAL A 1 86 ? 8.699 -0.902 4.522 1.00 96.94 86 VAL A C 1
ATOM 655 O O . VAL A 1 86 ? 9.642 -1.654 4.276 1.00 96.94 86 VAL A O 1
ATOM 658 N N . LEU A 1 87 ? 7.773 -0.587 3.612 1.00 95.88 87 LEU A N 1
ATOM 659 C CA . LEU A 1 87 ? 7.768 -1.098 2.240 1.00 95.88 87 LEU A CA 1
ATOM 660 C C . LEU A 1 87 ? 9.004 -0.655 1.470 1.00 95.88 87 LEU A C 1
ATOM 662 O O . LEU A 1 87 ? 9.671 -1.500 0.878 1.00 95.88 87 LEU A O 1
ATOM 666 N N . ASN A 1 88 ? 9.343 0.637 1.506 1.00 93.88 88 ASN A N 1
ATOM 667 C CA . ASN A 1 88 ? 10.537 1.144 0.831 1.00 93.88 88 ASN A CA 1
ATOM 668 C C . ASN A 1 88 ? 11.802 0.448 1.328 1.00 93.88 88 ASN A C 1
ATOM 670 O O . ASN A 1 88 ? 12.673 0.126 0.522 1.00 93.88 88 ASN A O 1
ATOM 674 N N . THR A 1 89 ? 11.896 0.198 2.636 1.00 94.38 89 THR A N 1
ATOM 675 C CA . THR A 1 89 ? 13.048 -0.489 3.231 1.00 94.38 89 THR A CA 1
ATOM 676 C C . THR A 1 89 ? 13.120 -1.936 2.743 1.00 94.38 89 THR A C 1
ATOM 678 O O . THR A 1 89 ? 14.119 -2.319 2.143 1.00 94.38 89 THR A O 1
ATOM 681 N N . ALA A 1 90 ? 12.037 -2.705 2.906 1.00 93.69 90 ALA A N 1
ATOM 682 C CA . ALA A 1 90 ? 11.988 -4.117 2.521 1.00 93.69 90 ALA A CA 1
ATOM 683 C C . ALA A 1 90 ? 12.212 -4.322 1.012 1.00 93.69 90 ALA A C 1
ATOM 685 O O . ALA A 1 90 ? 12.938 -5.220 0.602 1.00 93.69 90 ALA A O 1
ATOM 686 N N . ILE A 1 91 ? 11.626 -3.469 0.169 1.00 91.44 91 ILE A N 1
ATOM 687 C CA . ILE A 1 91 ? 11.810 -3.548 -1.285 1.00 91.44 91 ILE A CA 1
ATOM 688 C C . ILE A 1 91 ? 13.237 -3.161 -1.675 1.00 91.44 91 ILE A C 1
ATOM 690 O O . ILE A 1 91 ? 13.809 -3.822 -2.534 1.00 91.44 91 ILE A O 1
ATOM 694 N N . SER A 1 92 ? 13.826 -2.134 -1.051 1.00 88.75 92 SER A N 1
ATOM 695 C CA . SER A 1 92 ? 15.198 -1.705 -1.369 1.00 88.75 92 SER A CA 1
ATOM 696 C C . SER A 1 92 ? 16.253 -2.748 -0.995 1.00 88.75 92 SER A C 1
ATOM 698 O O . SER A 1 92 ? 17.297 -2.801 -1.642 1.00 88.75 92 SER A O 1
ATOM 700 N N . GLU A 1 93 ? 16.001 -3.555 0.040 1.00 86.19 93 GLU A N 1
ATOM 701 C CA . GLU A 1 93 ? 16.875 -4.665 0.442 1.00 86.19 93 GLU A CA 1
ATOM 702 C C . GLU A 1 93 ? 16.858 -5.811 -0.581 1.00 86.19 93 GLU A C 1
ATOM 704 O O . GLU A 1 93 ? 17.904 -6.392 -0.866 1.00 86.19 93 GLU A O 1
ATOM 709 N N . GLU A 1 94 ? 15.698 -6.097 -1.178 1.00 83.19 94 GLU A N 1
ATOM 710 C CA . GLU A 1 94 ? 15.523 -7.202 -2.132 1.00 83.19 94 GLU A CA 1
ATOM 711 C C . GLU A 1 94 ? 15.852 -6.814 -3.576 1.00 83.19 94 GLU A C 1
ATOM 713 O O . GLU A 1 94 ? 16.462 -7.561 -4.343 1.00 83.19 94 GLU A O 1
ATOM 718 N N . LEU A 1 95 ? 15.439 -5.617 -3.968 1.00 70.62 95 LEU A N 1
ATOM 719 C CA . LEU A 1 95 ? 15.609 -5.081 -5.298 1.00 70.62 95 LEU A CA 1
ATOM 720 C C . LEU A 1 95 ? 16.195 -3.685 -5.166 1.00 70.62 95 LEU A C 1
ATOM 722 O O . LEU A 1 95 ? 15.520 -2.736 -4.779 1.00 70.62 95 LEU A O 1
ATOM 726 N N . TYR A 1 96 ? 17.399 -3.489 -5.692 1.00 66.31 96 TYR A N 1
ATOM 727 C CA . TYR A 1 96 ? 17.910 -2.150 -6.013 1.00 66.31 96 TYR A CA 1
ATOM 728 C C . TYR A 1 96 ? 17.030 -1.386 -7.048 1.00 66.31 96 TYR A C 1
ATOM 730 O O . TYR A 1 96 ? 17.448 -0.360 -7.588 1.00 66.31 96 TYR A O 1
ATOM 738 N N . ALA A 1 97 ? 15.820 -1.868 -7.365 1.00 59.72 97 ALA A N 1
ATOM 739 C CA . ALA A 1 97 ? 14.870 -1.299 -8.308 1.00 59.72 97 ALA A CA 1
ATOM 740 C C . ALA A 1 97 ? 13.813 -0.441 -7.586 1.00 59.72 97 ALA A C 1
ATOM 742 O O . ALA A 1 97 ? 12.871 -0.940 -6.979 1.00 59.72 97 ALA A O 1
ATOM 743 N N . ARG A 1 98 ? 13.930 0.882 -7.731 1.00 62.69 98 ARG A N 1
ATOM 744 C CA . ARG A 1 98 ? 13.078 1.888 -7.066 1.00 62.69 98 ARG A CA 1
ATOM 745 C C . ARG A 1 98 ? 11.627 1.964 -7.565 1.00 62.69 98 ARG A C 1
ATOM 747 O O . ARG A 1 98 ? 10.813 2.641 -6.952 1.00 62.69 98 ARG A O 1
ATOM 754 N N . ASN A 1 99 ? 11.284 1.293 -8.665 1.00 71.31 99 ASN A N 1
ATOM 755 C CA . ASN A 1 99 ? 10.000 1.507 -9.350 1.00 71.31 99 ASN A CA 1
ATOM 756 C C . ASN A 1 99 ? 8.834 0.664 -8.800 1.00 71.31 99 ASN A C 1
ATOM 758 O O . ASN A 1 99 ? 7.689 0.864 -9.202 1.00 71.31 99 ASN A O 1
ATOM 762 N N . PHE A 1 100 ? 9.092 -0.257 -7.869 1.00 80.62 100 PHE A N 1
ATOM 763 C CA . PHE A 1 100 ? 8.038 -1.070 -7.251 1.00 80.62 100 PHE A CA 1
ATOM 764 C C . PHE A 1 100 ? 7.140 -0.294 -6.295 1.00 80.62 100 PHE A C 1
ATOM 766 O O . PHE A 1 100 ? 5.970 -0.637 -6.156 1.00 80.62 100 PHE A O 1
ATOM 773 N N . VAL A 1 101 ? 7.675 0.750 -5.664 1.00 85.56 101 VAL A N 1
ATOM 774 C CA . VAL A 1 101 ? 6.982 1.517 -4.618 1.00 85.56 101 VAL A CA 1
ATOM 775 C C . VAL A 1 101 ? 6.201 2.701 -5.197 1.00 85.56 101 VAL A C 1
ATOM 777 O O . VAL A 1 101 ? 5.742 3.574 -4.477 1.00 85.56 101 VAL A O 1
ATOM 780 N N . ALA A 1 102 ? 6.035 2.758 -6.521 1.00 90.12 102 ALA A N 1
ATOM 781 C CA . ALA A 1 102 ? 5.197 3.772 -7.143 1.00 90.12 102 ALA A CA 1
ATOM 782 C C . ALA A 1 102 ? 3.720 3.549 -6.777 1.00 90.12 102 ALA A C 1
ATOM 784 O O . ALA A 1 102 ? 3.228 2.419 -6.848 1.00 90.12 102 ALA A O 1
ATOM 785 N N . ASN A 1 103 ? 2.977 4.629 -6.508 1.00 91.75 103 ASN A N 1
ATOM 786 C CA . ASN A 1 103 ? 1.544 4.577 -6.175 1.00 91.75 103 ASN A CA 1
ATOM 787 C C . ASN A 1 103 ? 0.733 3.780 -7.203 1.00 91.75 103 ASN A C 1
ATOM 789 O O . ASN A 1 103 ? -0.219 3.092 -6.848 1.00 91.75 103 ASN A O 1
ATOM 793 N N . ARG A 1 104 ? 1.138 3.812 -8.478 1.00 89.56 104 ARG A N 1
ATOM 794 C CA . ARG A 1 104 ? 0.551 2.972 -9.526 1.00 89.56 104 ARG A CA 1
ATOM 795 C C . ARG A 1 104 ? 0.652 1.490 -9.160 1.00 89.56 104 ARG A C 1
ATOM 797 O O . ARG A 1 104 ? -0.379 0.852 -8.996 1.00 89.56 104 ARG A O 1
ATOM 804 N N . SER A 1 105 ? 1.847 0.961 -8.923 1.00 90.44 105 SER A N 1
ATOM 805 C CA . SER A 1 105 ? 2.058 -0.432 -8.497 1.00 90.44 105 SER A CA 1
ATOM 806 C C . SER A 1 105 ? 1.292 -0.779 -7.217 1.00 90.44 105 SER A C 1
ATOM 808 O O . SER A 1 105 ? 0.580 -1.782 -7.171 1.00 90.44 105 SER A O 1
ATOM 810 N N . LEU A 1 106 ? 1.381 0.079 -6.197 1.00 93.62 106 LEU A N 1
ATOM 811 C CA . LEU A 1 106 ? 0.738 -0.161 -4.903 1.00 93.62 106 LEU A CA 1
ATOM 812 C C . LEU A 1 106 ? -0.790 -0.162 -5.009 1.00 93.62 106 LEU A C 1
ATOM 814 O O . LEU A 1 106 ? -1.447 -1.006 -4.404 1.00 93.62 106 LEU A O 1
ATOM 818 N N . SER A 1 107 ? -1.368 0.706 -5.842 1.00 91.62 107 SER A N 1
ATOM 819 C CA . SER A 1 107 ? -2.813 0.721 -6.076 1.00 91.62 107 SER A CA 1
ATOM 820 C C . SER A 1 107 ? -3.314 -0.559 -6.756 1.00 91.62 107 SER A C 1
ATOM 822 O O . SER A 1 107 ? -4.396 -1.053 -6.435 1.00 91.62 107 SER A O 1
ATOM 824 N N . HIS A 1 108 ? -2.519 -1.133 -7.664 1.00 89.75 108 HIS A N 1
ATOM 825 C CA . HIS A 1 108 ? -2.831 -2.407 -8.306 1.00 89.75 108 HIS A CA 1
ATOM 826 C C . HIS A 1 108 ? -2.791 -3.558 -7.300 1.00 89.75 108 HIS A C 1
ATOM 828 O O . HIS A 1 108 ? -3.731 -4.350 -7.251 1.00 89.75 108 HIS A O 1
ATOM 834 N N . LEU A 1 109 ? -1.757 -3.613 -6.455 1.00 92.88 109 LEU A N 1
ATOM 835 C CA . LEU A 1 109 ? -1.664 -4.604 -5.381 1.00 92.88 109 LEU A CA 1
ATOM 836 C C . LEU A 1 109 ? -2.832 -4.471 -4.395 1.00 92.88 109 LEU A C 1
ATOM 838 O O . LEU A 1 109 ? -3.479 -5.462 -4.068 1.00 92.88 109 LEU A O 1
ATOM 842 N N . SER A 1 110 ? -3.166 -3.248 -3.984 1.00 94.12 110 SER A N 1
ATOM 843 C CA . SER A 1 110 ? -4.315 -2.951 -3.120 1.00 94.12 110 SER A CA 1
ATOM 844 C C . SER A 1 110 ? -5.619 -3.562 -3.644 1.00 94.12 110 SER A C 1
ATOM 846 O O . SER A 1 110 ? -6.321 -4.270 -2.919 1.00 94.12 110 SER A O 1
ATOM 848 N N . ARG A 1 111 ? -5.903 -3.358 -4.938 1.00 90.12 111 ARG A N 1
ATOM 849 C CA . ARG A 1 111 ? -7.091 -3.891 -5.627 1.00 90.12 111 ARG A CA 1
ATOM 850 C C . ARG A 1 111 ? -7.027 -5.405 -5.795 1.00 90.12 111 ARG A C 1
ATOM 852 O O . ARG A 1 111 ? -8.040 -6.082 -5.620 1.00 90.12 111 ARG A O 1
ATOM 859 N N . ALA A 1 112 ? -5.841 -5.948 -6.076 1.00 91.31 112 ALA A N 1
ATOM 860 C CA . ALA A 1 112 ? -5.620 -7.388 -6.173 1.00 91.31 112 ALA A CA 1
ATOM 861 C C . ALA A 1 112 ? -5.990 -8.107 -4.864 1.00 91.31 112 ALA A C 1
ATOM 863 O O . ALA A 1 112 ? -6.595 -9.176 -4.915 1.00 91.31 112 ALA A O 1
ATOM 864 N N . TYR A 1 113 ? -5.727 -7.496 -3.704 1.00 94.31 113 TYR A N 1
ATOM 865 C CA . TYR A 1 113 ? -6.124 -8.024 -2.389 1.00 94.31 113 TYR A CA 1
ATOM 866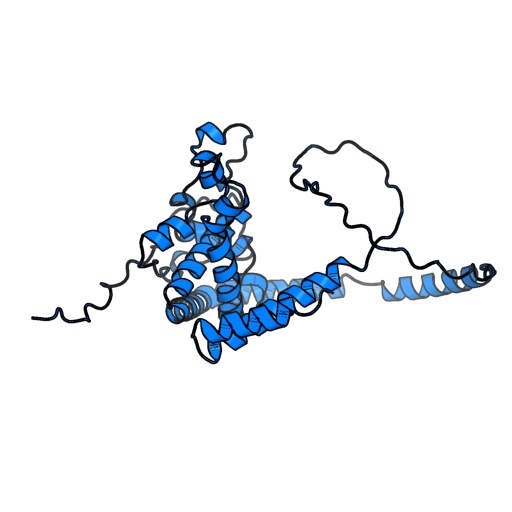 C C . TYR A 1 113 ? -7.494 -7.523 -1.887 1.00 94.31 113 TYR A C 1
ATOM 868 O O . TYR A 1 113 ? -7.913 -7.876 -0.780 1.00 94.31 113 TYR A O 1
ATOM 876 N N . GLY A 1 114 ? -8.212 -6.719 -2.680 1.00 91.62 114 GLY A N 1
ATOM 877 C CA . GLY A 1 114 ? -9.534 -6.179 -2.344 1.00 91.62 114 GLY A CA 1
ATOM 878 C C . GLY A 1 114 ? -9.541 -5.252 -1.125 1.00 91.62 114 GLY A C 1
ATOM 879 O O . GLY A 1 114 ? -10.479 -5.301 -0.327 1.00 91.62 114 GLY A O 1
ATOM 880 N N . LEU A 1 115 ? -8.482 -4.461 -0.925 1.00 93.44 115 LEU A N 1
ATOM 881 C CA . LEU A 1 115 ? -8.407 -3.489 0.173 1.00 93.44 115 LEU A CA 1
ATOM 882 C C . LEU A 1 115 ? -9.300 -2.268 -0.075 1.00 93.44 115 LEU A C 1
ATOM 884 O O . LEU A 1 115 ? -9.896 -1.746 0.865 1.00 93.44 115 LEU A O 1
ATOM 888 N N . ASP A 1 116 ? -9.437 -1.860 -1.333 1.00 90.00 116 ASP A N 1
ATOM 889 C CA . ASP A 1 116 ? -10.310 -0.777 -1.787 1.00 90.00 116 ASP A CA 1
ATOM 890 C C . ASP A 1 116 ? -11.789 -1.054 -1.477 1.00 90.00 116 ASP A C 1
ATOM 892 O O . ASP A 1 116 ? -12.491 -0.191 -0.964 1.00 90.00 116 ASP A O 1
ATOM 896 N N . GLU A 1 117 ? -12.257 -2.285 -1.685 1.00 87.00 117 GLU A N 1
ATOM 897 C CA . GLU A 1 117 ? -13.645 -2.671 -1.377 1.00 87.00 117 GLU A CA 1
ATOM 898 C C . GLU A 1 117 ? -13.947 -2.718 0.123 1.00 87.00 117 GLU A C 1
ATOM 900 O O . GLU A 1 117 ? -15.102 -2.646 0.542 1.00 87.00 117 GLU A O 1
ATOM 905 N N . ARG A 1 118 ? -12.908 -2.882 0.943 1.00 88.62 118 ARG A N 1
ATOM 906 C CA . ARG A 1 118 ? -13.026 -2.970 2.402 1.00 88.62 118 ARG A CA 1
ATOM 907 C C . ARG A 1 118 ? -12.859 -1.622 3.078 1.00 88.62 118 ARG A C 1
ATOM 909 O O . ARG A 1 118 ? -13.075 -1.542 4.289 1.00 88.62 118 ARG A O 1
ATOM 916 N N . ALA A 1 119 ? -12.418 -0.612 2.342 1.00 89.31 119 ALA A N 1
ATOM 917 C CA . ALA A 1 119 ? -12.141 0.693 2.890 1.00 89.31 119 ALA A CA 1
ATOM 918 C C . ALA A 1 119 ? -13.422 1.364 3.396 1.00 89.31 119 ALA A C 1
ATOM 920 O O . ALA A 1 119 ? -14.500 1.287 2.801 1.00 89.31 119 ALA A O 1
ATOM 921 N N . LEU A 1 120 ? -13.296 2.015 4.548 1.00 84.62 120 LEU A N 1
ATOM 922 C CA . LEU A 1 120 ? -14.360 2.787 5.157 1.00 84.62 120 LEU A CA 1
ATOM 923 C C . LEU A 1 120 ? -14.314 4.184 4.538 1.00 84.62 120 LEU A C 1
ATOM 925 O O . LEU A 1 120 ? -13.420 4.994 4.811 1.00 84.62 120 LEU A O 1
ATOM 929 N N . HIS A 1 121 ? -15.284 4.440 3.668 1.00 78.12 121 HIS A N 1
ATOM 930 C CA . HIS A 1 121 ? -15.496 5.728 3.018 1.00 78.12 121 HIS A CA 1
ATOM 931 C C . HIS A 1 121 ? -16.720 6.429 3.598 1.00 78.12 121 HIS A C 1
ATOM 933 O O . HIS A 1 121 ? -17.599 5.799 4.193 1.00 78.12 121 HIS A O 1
ATOM 939 N N . ALA A 1 122 ? -16.774 7.754 3.457 1.00 71.56 122 ALA A N 1
ATOM 940 C CA . ALA A 1 122 ? -18.026 8.472 3.650 1.00 71.56 122 ALA A CA 1
ATOM 941 C C . ALA A 1 122 ? -19.077 7.877 2.696 1.00 71.56 122 ALA A C 1
ATOM 943 O O . ALA A 1 122 ? -18.739 7.494 1.574 1.00 71.56 122 ALA A O 1
ATOM 944 N N . SER A 1 123 ? -20.324 7.749 3.162 1.00 64.44 123 SER A N 1
ATOM 945 C CA . SER A 1 123 ? -21.423 7.172 2.377 1.00 64.44 123 SER A CA 1
ATOM 946 C C . SER A 1 123 ? -21.421 7.737 0.948 1.00 64.44 123 SER A C 1
ATOM 948 O O . SER A 1 123 ? -21.263 8.951 0.800 1.00 64.44 123 SER A O 1
ATOM 950 N N . PRO A 1 124 ? -21.619 6.914 -0.100 1.00 58.25 124 PRO A N 1
ATOM 951 C CA . PRO A 1 124 ? -21.590 7.375 -1.491 1.00 58.25 124 PRO A CA 1
ATOM 952 C C . PRO A 1 124 ? -22.562 8.533 -1.758 1.00 58.25 124 PRO A C 1
ATOM 954 O O . PRO A 1 124 ? -22.318 9.344 -2.645 1.00 58.25 124 PRO A O 1
ATOM 957 N N . HIS A 1 125 ? -23.614 8.671 -0.946 1.00 55.50 125 HIS A N 1
ATOM 958 C CA . HIS A 1 125 ? -24.553 9.793 -1.007 1.00 55.50 125 HIS A CA 1
ATOM 959 C C . HIS A 1 125 ? -23.948 11.156 -0.633 1.00 55.50 125 HIS A C 1
ATOM 961 O O . HIS A 1 125 ? -24.481 12.174 -1.057 1.00 55.50 125 HIS A O 1
ATOM 967 N N . LEU A 1 126 ? -22.849 11.193 0.126 1.00 50.41 126 LEU A N 1
ATOM 968 C CA . LEU A 1 126 ? -22.143 12.426 0.501 1.00 50.41 126 LEU A CA 1
ATOM 969 C C . LEU A 1 126 ? -21.035 12.806 -0.495 1.00 50.41 126 LEU A C 1
ATOM 971 O O . LEU A 1 126 ? -20.536 13.922 -0.450 1.00 50.41 126 LEU A O 1
ATOM 975 N N . VAL A 1 127 ? -20.655 11.885 -1.386 1.00 50.38 127 VAL A N 1
ATOM 976 C CA . VAL A 1 127 ? -19.517 12.018 -2.317 1.00 50.38 127 VAL A CA 1
ATOM 977 C C . VAL A 1 127 ? -19.980 12.170 -3.777 1.00 50.38 127 VAL A C 1
ATOM 979 O O . VAL A 1 127 ? -19.188 12.435 -4.672 1.00 50.38 127 VAL A O 1
ATOM 982 N N . ALA A 1 128 ? -21.281 12.038 -4.046 1.00 47.00 128 ALA A N 1
ATOM 983 C CA . ALA A 1 128 ? -21.857 12.044 -5.393 1.00 47.00 128 ALA A CA 1
ATOM 984 C C . ALA A 1 128 ? -21.920 13.427 -6.079 1.00 47.00 128 ALA A C 1
ATOM 986 O O . ALA A 1 128 ? -22.708 13.591 -7.010 1.00 47.00 128 ALA A O 1
ATOM 987 N N . VAL A 1 129 ? -21.148 14.422 -5.630 1.00 47.19 129 VAL A N 1
ATOM 988 C CA . VAL A 1 129 ? -21.231 15.779 -6.193 1.00 47.19 129 VAL A CA 1
ATOM 989 C C . VAL A 1 129 ? -20.425 15.919 -7.487 1.00 47.19 129 VAL A C 1
ATOM 991 O O . VAL A 1 129 ? -20.868 16.644 -8.369 1.00 47.19 129 VAL A O 1
ATOM 994 N N . GLU A 1 130 ? -19.356 15.150 -7.712 1.00 44.91 130 GLU A N 1
ATOM 995 C CA . GLU A 1 130 ? -18.621 15.201 -8.985 1.00 44.91 130 GLU A CA 1
ATOM 996 C C . GLU A 1 130 ? -18.199 13.800 -9.439 1.00 44.91 130 GLU A C 1
ATOM 998 O O . GLU A 1 130 ? -17.748 12.979 -8.648 1.00 44.91 130 GLU A O 1
ATOM 1003 N N . GLY A 1 131 ? -18.412 13.490 -10.722 1.00 45.34 131 GLY A N 1
ATOM 1004 C CA . GLY A 1 131 ? -18.439 12.151 -11.336 1.00 45.34 131 GLY A CA 1
ATOM 1005 C C . GLY A 1 131 ? -17.183 11.264 -11.261 1.00 45.34 131 GLY A C 1
ATOM 1006 O O . GLY A 1 131 ? -17.068 10.323 -12.050 1.00 45.34 131 GLY A O 1
ATOM 1007 N N . ILE A 1 132 ? -16.252 11.502 -10.338 1.00 51.97 132 ILE A N 1
ATOM 1008 C CA . ILE A 1 132 ? -15.085 10.660 -10.076 1.00 51.97 132 ILE A CA 1
ATOM 1009 C C . ILE A 1 132 ? -15.236 10.074 -8.671 1.00 51.97 132 ILE A C 1
ATOM 1011 O O . ILE A 1 132 ? -14.885 10.690 -7.673 1.00 51.97 132 ILE A O 1
ATOM 1015 N N . SER A 1 133 ? -15.764 8.850 -8.579 1.00 58.53 133 SER A N 1
ATOM 1016 C CA . SER A 1 133 ? -15.775 8.096 -7.318 1.00 58.53 133 SER A CA 1
ATOM 1017 C C . SER A 1 133 ? -14.367 8.123 -6.710 1.00 58.53 133 SER A C 1
ATOM 1019 O O . SER A 1 133 ? -13.440 7.658 -7.367 1.00 58.53 133 SER A O 1
ATOM 1021 N N . HIS A 1 134 ? -14.180 8.647 -5.490 1.00 54.59 134 HIS A N 1
ATOM 1022 C CA . HIS A 1 134 ? -12.863 8.721 -4.829 1.00 54.59 134 HIS A CA 1
ATOM 1023 C C . HIS A 1 134 ? -12.136 7.363 -4.755 1.00 54.59 134 HIS A C 1
ATOM 1025 O O . HIS A 1 134 ? -10.913 7.324 -4.686 1.00 54.59 134 HIS A O 1
ATOM 1031 N N . LEU A 1 135 ? -12.863 6.247 -4.862 1.00 56.62 135 LEU A N 1
ATOM 1032 C CA . LEU A 1 135 ? -12.324 4.887 -5.012 1.00 56.62 135 LEU A CA 1
ATOM 1033 C C . LEU A 1 135 ? -11.559 4.647 -6.331 1.00 56.62 135 LEU A C 1
ATOM 1035 O O . LEU A 1 135 ? -10.816 3.676 -6.466 1.00 56.62 135 LEU A O 1
ATOM 1039 N N . ARG A 1 136 ? -11.707 5.535 -7.317 1.00 64.94 136 ARG A N 1
ATOM 1040 C CA . ARG A 1 136 ? -10.870 5.579 -8.521 1.00 64.94 136 ARG A CA 1
ATOM 1041 C C . ARG A 1 136 ? -9.547 6.295 -8.289 1.00 64.94 136 ARG A C 1
ATOM 1043 O O . ARG A 1 136 ? -8.661 6.131 -9.115 1.00 64.94 136 ARG A O 1
ATOM 1050 N N . SER A 1 137 ? -9.388 7.048 -7.196 1.00 83.44 137 SER A N 1
ATOM 1051 C CA . SER A 1 137 ? -8.122 7.719 -6.908 1.00 83.44 137 SER A CA 1
ATOM 1052 C C . SER A 1 137 ? -7.039 6.677 -6.658 1.00 83.44 137 SER A C 1
ATOM 1054 O O . SER A 1 137 ? -7.012 6.010 -5.623 1.00 83.44 137 SER A O 1
ATOM 1056 N N . GLN A 1 138 ? -6.128 6.550 -7.621 1.00 87.31 138 GLN A N 1
ATOM 1057 C CA . GLN A 1 138 ? -4.929 5.729 -7.513 1.00 87.31 138 GLN A CA 1
ATOM 1058 C C . GLN A 1 138 ? -4.171 6.000 -6.214 1.00 87.31 138 GLN A C 1
ATOM 1060 O O . GLN A 1 138 ? -3.718 5.060 -5.563 1.00 87.31 138 GLN A O 1
ATOM 1065 N N . LYS A 1 139 ? -4.065 7.277 -5.829 1.00 91.25 139 LYS A N 1
ATOM 1066 C CA . LYS A 1 139 ? -3.384 7.683 -4.605 1.00 91.25 139 LYS A CA 1
ATOM 1067 C C . LYS A 1 139 ? -4.059 7.083 -3.377 1.00 91.25 139 LYS A C 1
ATOM 1069 O O . LYS A 1 139 ? -3.409 6.352 -2.649 1.00 91.25 139 LYS A O 1
ATOM 1074 N N . LEU A 1 140 ? -5.362 7.302 -3.205 1.00 91.50 140 LEU A N 1
ATOM 1075 C CA . LEU A 1 140 ? -6.099 6.779 -2.051 1.00 91.50 140 LEU A CA 1
ATOM 1076 C C . LEU A 1 140 ? -5.984 5.253 -1.936 1.00 91.50 140 LEU A C 1
ATOM 1078 O O . LEU A 1 140 ? -5.838 4.705 -0.847 1.00 91.50 140 LEU A O 1
ATOM 1082 N N . VAL A 1 141 ? -6.054 4.561 -3.071 1.00 92.50 141 VAL A N 1
ATOM 1083 C CA . VAL A 1 141 ? -5.973 3.101 -3.121 1.00 92.50 141 VAL A CA 1
ATOM 1084 C C . VAL A 1 141 ? -4.562 2.597 -2.789 1.00 92.50 141 VAL A C 1
ATOM 1086 O O . VAL A 1 141 ? -4.434 1.562 -2.133 1.00 92.50 141 VAL A O 1
ATOM 1089 N N . ALA A 1 142 ? -3.515 3.322 -3.189 1.00 94.88 142 ALA A N 1
ATOM 1090 C CA . ALA A 1 142 ? -2.143 3.060 -2.755 1.00 94.88 142 ALA A CA 1
ATOM 1091 C C . ALA A 1 142 ? -1.967 3.313 -1.248 1.00 94.88 142 ALA A C 1
ATOM 1093 O O . ALA A 1 142 ? -1.476 2.429 -0.548 1.00 94.88 142 ALA A O 1
ATOM 1094 N N . ASP A 1 143 ? -2.474 4.444 -0.745 1.00 96.31 143 ASP A N 1
ATOM 1095 C CA . ASP A 1 143 ? -2.411 4.827 0.671 1.00 96.31 143 ASP A CA 1
ATOM 1096 C C . ASP A 1 143 ? -3.065 3.737 1.569 1.00 96.31 143 ASP A C 1
ATOM 1098 O O . ASP A 1 143 ? -2.586 3.431 2.661 1.00 96.31 143 ASP A O 1
ATOM 1102 N N . LEU A 1 144 ? -4.139 3.074 1.105 1.00 96.44 144 LEU A N 1
ATOM 1103 C CA . LEU A 1 144 ? -4.761 1.928 1.799 1.00 96.44 144 LEU A CA 1
ATOM 1104 C C . LEU A 1 144 ? -3.840 0.702 1.897 1.00 96.44 144 LEU A C 1
ATOM 1106 O O . LEU A 1 144 ? -3.850 0.000 2.911 1.00 96.44 144 LEU A O 1
ATOM 1110 N N . PHE A 1 145 ? -3.064 0.424 0.849 1.00 97.38 145 PHE A N 1
ATOM 1111 C CA . PHE A 1 145 ? -2.114 -0.685 0.848 1.00 97.38 145 PHE A CA 1
ATOM 1112 C C . PHE A 1 145 ? -0.967 -0.417 1.821 1.00 97.38 145 PHE A C 1
ATOM 1114 O O . PHE A 1 145 ? -0.651 -1.269 2.651 1.00 97.38 145 PHE A O 1
ATOM 1121 N N . GLU A 1 146 ? -0.404 0.789 1.782 1.00 98.12 146 GLU A N 1
ATOM 1122 C CA . GLU A 1 146 ? 0.615 1.235 2.733 1.00 98.12 146 GLU A CA 1
ATOM 1123 C C . GLU A 1 146 ? 0.084 1.167 4.166 1.00 98.12 146 GLU A C 1
ATOM 1125 O O . GLU A 1 146 ? 0.705 0.543 5.023 1.00 98.12 146 GLU A O 1
ATOM 1130 N N . ALA A 1 147 ? -1.119 1.685 4.425 1.00 98.31 147 ALA A N 1
ATOM 1131 C CA . ALA A 1 147 ? -1.726 1.630 5.751 1.00 98.31 147 ALA A CA 1
ATOM 1132 C C . ALA A 1 147 ? -1.926 0.198 6.268 1.00 98.31 147 ALA A C 1
ATOM 1134 O O . ALA A 1 147 ? -1.767 -0.051 7.466 1.00 98.31 147 ALA A O 1
ATOM 1135 N N . HIS A 1 148 ? -2.227 -0.764 5.390 1.00 98.44 148 HIS A N 1
ATOM 1136 C CA . HIS A 1 148 ? -2.295 -2.176 5.771 1.00 98.44 148 HIS A CA 1
ATOM 1137 C C . HIS A 1 148 ? -0.927 -2.705 6.225 1.00 98.44 148 HIS A C 1
ATOM 1139 O O . HIS A 1 148 ? -0.821 -3.357 7.268 1.00 98.44 148 HIS A O 1
ATOM 1145 N N . ILE A 1 149 ? 0.137 -2.380 5.488 1.00 98.44 149 ILE A N 1
ATOM 1146 C CA . ILE A 1 149 ? 1.509 -2.758 5.850 1.00 98.44 149 ILE A CA 1
ATOM 1147 C C . ILE A 1 149 ? 1.960 -2.072 7.144 1.00 98.44 149 ILE A C 1
ATOM 1149 O O . ILE A 1 149 ? 2.543 -2.721 8.017 1.00 98.44 149 ILE A O 1
ATOM 1153 N N . GLY A 1 150 ? 1.633 -0.793 7.323 1.00 98.56 150 GLY A N 1
ATOM 1154 C CA . GLY A 1 150 ? 1.872 -0.075 8.572 1.00 98.56 150 GLY A CA 1
ATOM 1155 C C . GLY A 1 150 ? 1.123 -0.696 9.747 1.00 98.56 150 GLY A C 1
ATOM 1156 O O . GLY A 1 150 ? 1.683 -0.819 10.835 1.00 98.56 150 GLY A O 1
ATOM 1157 N N . GLY A 1 151 ? -0.099 -1.182 9.515 1.00 98.38 151 GLY A N 1
ATOM 1158 C CA . GLY A 1 151 ? -0.861 -1.970 10.478 1.00 98.38 151 GLY A CA 1
ATOM 1159 C C . GLY A 1 151 ? -0.095 -3.209 10.945 1.00 98.38 151 GLY A C 1
ATOM 1160 O O . GLY A 1 151 ? 0.128 -3.365 12.144 1.00 98.38 151 GLY A O 1
ATOM 1161 N N . LEU A 1 152 ? 0.393 -4.039 10.016 1.00 98.00 152 LEU A N 1
ATOM 1162 C CA . LEU A 1 152 ? 1.221 -5.213 10.337 1.00 98.00 152 LEU A CA 1
ATOM 1163 C C . LEU A 1 152 ? 2.490 -4.831 11.113 1.00 98.00 152 LEU A C 1
ATOM 1165 O O . LEU A 1 152 ? 2.836 -5.469 12.109 1.00 98.00 152 LEU A O 1
ATOM 1169 N N . SER A 1 153 ? 3.179 -3.775 10.683 1.00 98.06 153 SER A N 1
ATOM 1170 C CA . SER A 1 153 ? 4.387 -3.295 11.358 1.00 98.06 153 SER A CA 1
ATOM 1171 C C . SER A 1 153 ? 4.100 -2.840 12.792 1.00 98.06 153 SER A C 1
ATOM 1173 O O . SER A 1 153 ? 4.832 -3.207 13.711 1.00 98.06 153 SER A O 1
ATOM 1175 N N . SER A 1 154 ? 2.985 -2.135 13.016 1.00 98.12 154 SER A N 1
ATOM 1176 C CA . SER A 1 154 ? 2.568 -1.682 14.350 1.00 98.12 154 SER A CA 1
ATOM 1177 C C . SER A 1 154 ? 2.240 -2.829 15.320 1.00 98.12 154 SER A C 1
ATOM 1179 O O . SER A 1 154 ? 2.324 -2.651 16.532 1.00 98.12 154 SER A O 1
ATOM 1181 N N . GLU A 1 155 ? 1.942 -4.027 14.803 1.00 97.69 155 GLU A N 1
ATOM 1182 C CA . GLU A 1 155 ? 1.794 -5.263 15.587 1.00 97.69 155 GLU A CA 1
ATOM 1183 C C . GLU A 1 155 ? 3.133 -5.964 15.881 1.00 97.69 155 GLU A C 1
ATOM 1185 O O . GLU A 1 155 ? 3.152 -7.066 16.430 1.00 97.69 155 GLU A O 1
ATOM 1190 N N . GLY A 1 156 ? 4.264 -5.378 15.478 1.00 97.31 156 GLY A N 1
ATOM 1191 C CA . GLY A 1 156 ? 5.582 -6.007 15.564 1.00 97.31 156 GLY A CA 1
ATOM 1192 C C . GLY A 1 156 ? 5.807 -7.098 14.512 1.00 97.31 156 GLY A C 1
ATOM 1193 O O . GLY A 1 156 ? 6.711 -7.920 14.658 1.00 97.31 156 GLY A O 1
ATOM 1194 N N . ARG A 1 157 ? 5.010 -7.126 13.435 1.00 97.38 157 ARG A N 1
ATOM 1195 C CA . ARG A 1 157 ? 5.052 -8.174 12.398 1.00 97.38 157 ARG A CA 1
ATOM 1196 C C . ARG A 1 157 ? 5.836 -7.767 11.150 1.00 97.38 157 ARG A C 1
ATOM 1198 O O . ARG A 1 157 ? 5.564 -8.252 10.055 1.00 97.38 157 ARG A O 1
ATOM 1205 N N . LYS A 1 158 ? 6.864 -6.925 11.309 1.00 96.75 158 LYS A N 1
ATOM 1206 C CA . LYS A 1 158 ? 7.740 -6.477 10.209 1.00 96.75 158 LYS A CA 1
ATOM 1207 C C . LYS A 1 158 ? 8.348 -7.648 9.417 1.00 96.75 158 LYS A C 1
ATOM 1209 O O . LYS A 1 158 ? 8.350 -7.623 8.193 1.00 96.75 158 LYS A O 1
ATOM 1214 N N . ARG A 1 159 ? 8.749 -8.729 10.098 1.00 96.25 159 ARG A N 1
ATOM 1215 C CA . ARG A 1 159 ? 9.293 -9.942 9.451 1.00 96.25 159 ARG A CA 1
ATOM 1216 C C . ARG A 1 159 ? 8.305 -10.649 8.521 1.00 96.25 159 ARG A C 1
ATOM 1218 O O . ARG A 1 159 ? 8.724 -11.300 7.568 1.00 96.25 159 ARG A O 1
ATOM 1225 N N . ASP A 1 160 ? 7.004 -10.560 8.800 1.00 96.38 160 ASP A N 1
ATOM 1226 C CA . ASP A 1 160 ? 5.988 -11.132 7.911 1.00 96.38 160 ASP A CA 1
ATOM 1227 C C . ASP A 1 160 ? 5.865 -10.299 6.630 1.00 96.38 160 ASP A C 1
ATOM 1229 O O . ASP A 1 160 ? 5.680 -10.867 5.556 1.00 96.38 160 ASP A O 1
ATOM 1233 N N . VAL A 1 161 ? 6.028 -8.974 6.735 1.00 96.69 161 VAL A N 1
ATOM 1234 C CA . VAL A 1 161 ? 6.080 -8.061 5.585 1.00 96.69 161 VAL A CA 1
ATOM 1235 C C . VAL A 1 161 ? 7.314 -8.344 4.735 1.00 96.69 161 VAL A C 1
ATOM 1237 O O . VAL A 1 161 ? 7.170 -8.560 3.538 1.00 96.69 161 VAL A O 1
ATOM 1240 N N . GLU A 1 162 ? 8.502 -8.418 5.341 1.00 95.56 162 GLU A N 1
ATOM 1241 C CA . GLU A 1 162 ? 9.762 -8.742 4.647 1.00 95.56 162 GLU A CA 1
ATOM 1242 C C . GLU A 1 162 ? 9.650 -10.078 3.895 1.00 95.56 162 GLU A C 1
ATOM 1244 O O . GLU A 1 162 ? 9.918 -10.156 2.697 1.00 95.56 162 GLU A O 1
ATOM 1249 N N . ARG A 1 163 ? 9.140 -11.124 4.563 1.00 95.75 163 ARG A N 1
ATOM 1250 C CA . ARG A 1 163 ? 8.904 -12.430 3.932 1.00 95.75 163 ARG A CA 1
ATOM 1251 C C . ARG A 1 163 ? 7.917 -12.342 2.767 1.00 95.75 163 ARG A C 1
ATOM 1253 O O . ARG A 1 163 ? 8.143 -12.978 1.739 1.00 95.75 163 ARG A O 1
ATOM 1260 N N . TRP A 1 164 ? 6.817 -11.607 2.928 1.00 96.44 164 TRP A N 1
ATOM 1261 C CA . TRP A 1 164 ? 5.828 -11.429 1.865 1.00 96.44 164 TRP A CA 1
ATOM 1262 C C . TRP A 1 164 ? 6.420 -10.667 0.669 1.00 96.44 164 TRP A C 1
ATOM 1264 O O . TRP A 1 164 ? 6.223 -11.099 -0.465 1.00 96.44 164 TRP A O 1
ATOM 1274 N N . VAL A 1 165 ? 7.200 -9.604 0.906 1.00 95.19 165 VAL A N 1
ATOM 1275 C CA . VAL A 1 165 ? 7.894 -8.833 -0.141 1.00 95.19 165 VAL A CA 1
ATOM 1276 C C . VAL A 1 165 ? 8.858 -9.730 -0.915 1.00 95.19 165 VAL A C 1
ATOM 1278 O O . VAL A 1 165 ? 8.781 -9.771 -2.141 1.00 95.19 165 VAL A O 1
ATOM 1281 N N . TYR A 1 166 ? 9.688 -10.513 -0.220 1.00 94.12 166 TYR A N 1
ATOM 1282 C CA . TYR A 1 166 ? 10.593 -11.479 -0.848 1.00 94.12 166 TYR A CA 1
ATOM 1283 C C . TYR A 1 166 ? 9.843 -12.473 -1.747 1.00 94.12 166 TYR A C 1
ATOM 1285 O O . TYR A 1 166 ? 10.216 -12.696 -2.902 1.00 94.12 166 TYR A O 1
ATOM 1293 N N . GLN A 1 167 ? 8.754 -13.060 -1.237 1.00 94.62 167 GLN A N 1
ATOM 1294 C CA . GLN A 1 167 ? 7.936 -14.012 -1.994 1.00 94.62 167 GLN A CA 1
ATOM 1295 C C . GLN A 1 167 ? 7.297 -13.362 -3.223 1.00 94.62 167 GLN A C 1
ATOM 1297 O O . GLN A 1 167 ? 7.289 -13.969 -4.291 1.00 94.62 167 GLN A O 1
ATOM 1302 N N . MET A 1 168 ? 6.793 -12.136 -3.074 1.00 94.19 168 MET A N 1
ATOM 1303 C CA . MET A 1 168 ? 6.147 -11.381 -4.142 1.00 94.19 168 MET A CA 1
ATOM 1304 C C . MET A 1 168 ? 7.157 -11.042 -5.234 1.00 94.19 168 MET A C 1
ATOM 1306 O O . MET A 1 168 ? 6.927 -11.345 -6.395 1.00 94.19 168 MET A O 1
ATOM 1310 N N . ILE A 1 169 ? 8.327 -10.521 -4.876 1.00 91.19 169 ILE A N 1
ATOM 1311 C CA . ILE A 1 169 ? 9.390 -10.226 -5.841 1.00 91.19 169 ILE A CA 1
ATOM 1312 C C . ILE A 1 169 ? 9.848 -11.494 -6.566 1.00 91.19 169 ILE A C 1
ATOM 1314 O O . ILE A 1 169 ? 9.969 -11.499 -7.790 1.00 91.19 169 ILE A O 1
ATOM 1318 N N . THR A 1 170 ? 10.065 -12.584 -5.828 1.00 92.19 170 THR A N 1
ATOM 1319 C CA . THR A 1 170 ? 10.536 -13.849 -6.405 1.00 92.19 170 THR A CA 1
ATOM 1320 C C . THR A 1 170 ? 9.518 -14.421 -7.392 1.00 92.19 170 THR A C 1
ATOM 1322 O O . THR A 1 170 ? 9.896 -14.858 -8.484 1.00 92.19 170 THR A O 1
ATOM 1325 N N . SER A 1 171 ? 8.226 -14.384 -7.051 1.00 92.25 171 SER A N 1
ATOM 1326 C CA . SER A 1 171 ? 7.170 -14.888 -7.931 1.00 92.25 171 SER A CA 1
ATOM 1327 C C . SER A 1 171 ? 6.928 -13.993 -9.148 1.00 92.25 171 SER A C 1
ATOM 1329 O O . SER A 1 171 ? 6.551 -14.493 -10.204 1.00 92.25 171 SER A O 1
ATOM 1331 N N . GLN A 1 172 ? 7.233 -12.697 -9.038 1.00 90.81 172 GLN A N 1
ATOM 1332 C CA . GLN A 1 172 ? 7.123 -11.712 -10.118 1.00 90.81 172 GLN A CA 1
ATOM 1333 C C . GLN A 1 172 ? 8.444 -11.478 -10.875 1.00 90.81 172 GLN A C 1
ATOM 1335 O O . GLN A 1 172 ? 8.520 -10.582 -11.713 1.00 90.81 172 GLN A O 1
ATOM 1340 N N . SER A 1 173 ? 9.488 -12.276 -10.622 1.00 88.19 173 SER A N 1
ATOM 1341 C CA . SER A 1 173 ? 10.837 -12.072 -11.182 1.00 88.19 173 SER A CA 1
ATOM 1342 C C . SER A 1 173 ? 10.849 -11.897 -12.703 1.00 88.19 173 SER A C 1
ATOM 1344 O O . SER A 1 173 ? 11.485 -10.976 -13.205 1.00 88.19 173 SER A O 1
ATOM 1346 N N . ARG A 1 174 ? 10.086 -12.707 -13.448 1.00 87.88 174 ARG A N 1
ATOM 1347 C CA . ARG A 1 174 ? 10.016 -12.623 -14.919 1.00 87.88 174 ARG A CA 1
ATOM 1348 C C . ARG A 1 174 ? 9.431 -11.295 -15.437 1.00 87.88 174 ARG A C 1
ATOM 1350 O O . ARG A 1 174 ? 10.131 -10.634 -16.205 1.00 87.88 174 ARG A O 1
ATOM 1357 N N . PRO A 1 175 ? 8.201 -10.875 -15.060 1.00 86.31 175 PRO A N 1
ATOM 1358 C CA . PRO A 1 175 ? 7.678 -9.553 -15.428 1.00 86.31 175 PRO A CA 1
ATOM 1359 C C . PRO A 1 175 ? 8.619 -8.404 -15.060 1.00 86.31 175 PRO A C 1
ATOM 1361 O O . PRO A 1 175 ? 8.774 -7.437 -15.803 1.00 86.31 175 PRO A O 1
ATOM 1364 N N . VAL A 1 176 ? 9.285 -8.535 -13.918 1.00 83.69 176 VAL A N 1
ATOM 1365 C CA . VAL A 1 176 ? 10.144 -7.499 -13.351 1.00 83.69 176 VAL A CA 1
ATOM 1366 C C . VAL A 1 176 ? 11.447 -7.378 -14.124 1.00 83.69 176 VAL A C 1
ATOM 1368 O O . VAL A 1 176 ? 11.841 -6.274 -14.490 1.00 83.69 176 VAL A O 1
ATOM 1371 N N . GLU A 1 177 ? 12.097 -8.499 -14.428 1.00 85.88 177 GLU A N 1
ATOM 1372 C CA . GLU A 1 177 ? 13.278 -8.540 -15.287 1.00 85.88 177 GLU A CA 1
ATOM 1373 C C . GLU A 1 177 ? 12.968 -7.992 -16.682 1.00 85.88 177 GLU A C 1
ATOM 1375 O O . GLU A 1 177 ? 13.755 -7.205 -17.213 1.00 85.88 177 GLU A O 1
ATOM 1380 N N . ALA A 1 178 ? 11.807 -8.344 -17.249 1.00 87.25 178 ALA A N 1
ATOM 1381 C CA . ALA A 1 178 ? 11.359 -7.827 -18.538 1.00 87.25 178 ALA A CA 1
ATOM 1382 C C . ALA A 1 178 ? 11.187 -6.299 -18.509 1.00 87.25 178 ALA A C 1
ATOM 1384 O O . ALA A 1 178 ? 11.716 -5.605 -19.378 1.00 87.25 178 ALA A O 1
ATOM 1385 N N . HIS A 1 179 ? 10.535 -5.761 -17.477 1.00 84.88 179 HIS A N 1
ATOM 1386 C CA . HIS A 1 179 ? 10.360 -4.319 -17.316 1.00 84.88 179 HIS A CA 1
ATOM 1387 C C . HIS A 1 179 ? 11.690 -3.588 -17.066 1.00 84.88 179 HIS A C 1
ATOM 1389 O O . HIS A 1 179 ? 11.951 -2.534 -17.642 1.00 84.88 179 HIS A O 1
ATOM 1395 N N . VAL A 1 180 ? 12.587 -4.153 -16.251 1.00 83.88 180 VAL A N 1
ATOM 1396 C CA . VAL A 1 180 ? 13.930 -3.588 -16.034 1.00 83.88 180 VAL A CA 1
ATOM 1397 C C . VAL A 1 180 ? 14.738 -3.579 -17.334 1.00 83.88 180 VAL A C 1
ATOM 1399 O O . VAL A 1 180 ? 15.450 -2.608 -17.604 1.00 83.88 180 VAL A O 1
ATOM 1402 N N . ALA A 1 181 ? 14.635 -4.629 -18.153 1.00 87.56 181 ALA A N 1
ATOM 1403 C CA . ALA A 1 181 ? 15.264 -4.670 -19.468 1.00 87.56 181 ALA A CA 1
ATOM 1404 C C . ALA A 1 181 ? 14.693 -3.586 -20.397 1.00 87.56 181 ALA A C 1
ATOM 1406 O O . ALA A 1 181 ? 15.469 -2.852 -21.009 1.00 87.56 181 ALA A O 1
ATOM 1407 N N . GLU A 1 182 ? 13.369 -3.422 -20.438 1.00 88.44 182 GLU A N 1
ATOM 1408 C CA . GLU A 1 182 ? 12.692 -2.370 -21.204 1.00 88.44 182 GLU A CA 1
ATOM 1409 C C . GLU A 1 182 ? 13.155 -0.966 -20.784 1.00 88.44 182 GLU A C 1
ATOM 1411 O O . GLU A 1 182 ? 13.554 -0.162 -21.627 1.00 88.44 182 GLU A O 1
ATOM 1416 N N . LEU A 1 183 ? 13.192 -0.678 -19.479 1.00 85.94 183 LEU A N 1
ATOM 1417 C CA . LEU A 1 183 ? 13.664 0.606 -18.955 1.00 85.94 183 LEU A CA 1
ATOM 1418 C C . LEU A 1 183 ? 15.111 0.900 -19.361 1.00 85.94 183 LEU A C 1
ATOM 1420 O O . LEU A 1 183 ? 15.424 2.027 -19.743 1.00 85.94 183 LEU A O 1
ATOM 1424 N N . ARG A 1 184 ? 15.990 -0.109 -19.328 1.00 88.19 184 ARG A N 1
ATOM 1425 C CA . ARG A 1 184 ? 17.382 0.035 -19.782 1.00 88.19 184 ARG A CA 1
ATOM 1426 C C . ARG A 1 184 ? 17.462 0.318 -21.280 1.00 88.19 184 ARG A C 1
ATOM 1428 O O . ARG A 1 184 ? 18.250 1.169 -21.685 1.00 88.19 184 ARG A O 1
ATOM 1435 N N . MET A 1 185 ? 16.656 -0.358 -22.099 1.00 90.31 185 MET A N 1
ATOM 1436 C CA . MET A 1 185 ? 16.602 -0.093 -23.541 1.00 90.31 185 MET A CA 1
ATOM 1437 C C . MET A 1 185 ? 16.103 1.326 -23.829 1.00 90.31 185 MET A C 1
ATOM 1439 O O . MET A 1 185 ? 16.712 2.030 -24.634 1.00 90.31 185 MET A O 1
ATOM 1443 N N . ASN A 1 186 ? 15.067 1.778 -23.119 1.00 88.62 186 ASN A N 1
ATOM 1444 C CA . ASN A 1 186 ? 14.542 3.138 -23.229 1.00 88.62 186 ASN A CA 1
ATOM 1445 C C . ASN A 1 186 ? 15.572 4.189 -22.790 1.00 88.62 186 ASN A C 1
ATOM 1447 O O . ASN A 1 186 ? 15.703 5.224 -23.439 1.00 88.62 186 ASN A O 1
ATOM 1451 N N . GLU A 1 187 ? 16.343 3.929 -21.730 1.00 89.69 187 GLU A N 1
ATOM 1452 C CA . GLU A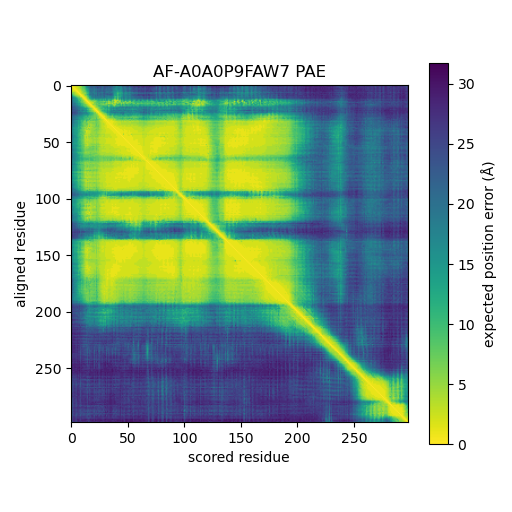 1 187 ? 17.406 4.834 -21.282 1.00 89.69 187 GLU A CA 1
ATOM 1453 C C . GLU A 1 187 ? 18.537 4.950 -22.317 1.00 89.69 187 GLU A C 1
ATOM 1455 O O . GLU A 1 187 ? 19.000 6.056 -22.604 1.00 89.69 187 GLU A O 1
ATOM 1460 N N . VAL A 1 188 ? 18.964 3.832 -22.912 1.00 91.62 188 VAL A N 1
ATOM 1461 C CA . VAL A 1 188 ? 19.967 3.830 -23.991 1.00 91.62 188 VAL A CA 1
ATOM 1462 C C . VAL A 1 188 ? 19.437 4.579 -25.215 1.00 91.62 188 VAL A C 1
ATOM 1464 O O . VAL A 1 188 ? 20.095 5.501 -25.693 1.00 91.62 188 VAL A O 1
ATOM 1467 N N . ALA A 1 189 ? 18.213 4.278 -25.654 1.00 90.94 189 ALA A N 1
ATOM 1468 C CA . ALA A 1 189 ? 17.583 4.959 -26.782 1.00 90.94 189 ALA A CA 1
ATOM 1469 C C . ALA A 1 189 ? 17.415 6.467 -26.536 1.00 90.94 189 ALA A C 1
ATOM 1471 O O . ALA A 1 189 ? 17.632 7.266 -27.446 1.00 90.94 189 ALA A O 1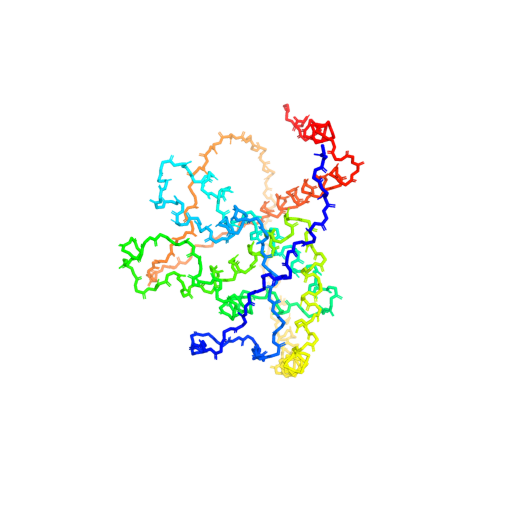
ATOM 1472 N N . ALA A 1 190 ? 17.077 6.881 -25.310 1.00 90.00 190 ALA A N 1
ATOM 1473 C CA . ALA A 1 190 ? 16.976 8.288 -24.935 1.00 90.00 190 ALA A CA 1
ATOM 1474 C C . ALA A 1 190 ? 18.339 8.996 -24.963 1.00 90.00 190 ALA A C 1
ATOM 1476 O O . ALA A 1 190 ? 18.413 10.154 -25.375 1.00 90.00 190 ALA A O 1
ATOM 1477 N N . ARG A 1 191 ? 19.423 8.316 -24.561 1.00 87.50 191 ARG A N 1
ATOM 1478 C CA . ARG A 1 191 ? 20.794 8.846 -24.662 1.00 87.50 191 ARG A CA 1
ATOM 1479 C C . ARG A 1 191 ? 21.235 8.990 -26.120 1.00 87.50 191 ARG A C 1
ATOM 1481 O O . ARG A 1 191 ? 21.791 10.029 -26.473 1.00 87.50 191 ARG A O 1
ATOM 1488 N N . ASP A 1 192 ? 20.926 8.009 -26.963 1.00 88.94 192 ASP A N 1
ATOM 1489 C CA . ASP A 1 192 ? 21.255 8.033 -28.394 1.00 88.94 192 ASP A CA 1
ATOM 1490 C C . ASP A 1 192 ? 20.414 9.066 -29.162 1.00 88.94 192 ASP A C 1
ATOM 1492 O O . ASP A 1 192 ? 20.910 9.737 -30.068 1.00 88.94 192 ASP A O 1
ATOM 1496 N N . SER A 1 193 ? 19.161 9.270 -28.739 1.00 84.94 193 SER A N 1
ATOM 1497 C CA . SER A 1 193 ? 18.230 10.274 -29.276 1.00 84.94 193 SER A CA 1
ATOM 1498 C C . SER A 1 193 ? 18.487 11.694 -28.763 1.00 84.94 193 SER A C 1
ATOM 1500 O O . SER A 1 193 ? 17.742 12.610 -29.111 1.00 84.94 193 SER A O 1
ATOM 1502 N N . GLN A 1 194 ? 19.571 11.928 -28.013 1.00 78.81 194 GLN A N 1
ATOM 1503 C CA . GLN A 1 194 ? 20.106 13.269 -27.754 1.00 78.81 194 GLN A CA 1
ATOM 1504 C C . GLN A 1 194 ? 21.295 13.632 -28.675 1.00 78.81 194 GLN A C 1
ATOM 1506 O O . GLN A 1 194 ? 22.318 14.128 -28.177 1.00 78.81 194 GLN A O 1
ATOM 1511 N N . PRO A 1 195 ? 21.225 13.470 -30.017 1.00 64.62 195 PRO A N 1
ATOM 1512 C CA . PRO A 1 195 ? 22.255 14.025 -30.869 1.00 64.62 195 PRO A CA 1
ATOM 1513 C C . PRO A 1 195 ? 22.160 15.558 -30.787 1.00 64.62 195 PRO A C 1
ATOM 1515 O O . PRO A 1 195 ? 21.090 16.147 -30.906 1.00 64.62 195 PRO A O 1
ATOM 1518 N N . ASN A 1 196 ? 23.306 16.212 -30.598 1.00 57.25 196 ASN A N 1
ATOM 1519 C CA . ASN A 1 196 ? 23.528 17.662 -30.728 1.00 57.25 196 ASN A CA 1
ATOM 1520 C C . ASN A 1 196 ? 23.319 18.610 -29.538 1.00 57.25 196 ASN A C 1
ATOM 1522 O O . ASN A 1 196 ? 23.630 19.790 -29.712 1.00 57.25 196 ASN A O 1
ATOM 1526 N N . ARG A 1 197 ? 22.998 18.184 -28.306 1.00 57.88 197 ARG A N 1
ATOM 1527 C CA . ARG A 1 197 ? 23.087 19.140 -27.169 1.00 57.88 197 ARG A CA 1
ATOM 1528 C C . ARG A 1 197 ? 24.510 19.680 -26.962 1.00 57.88 197 ARG A C 1
ATOM 1530 O O . ARG A 1 197 ? 24.683 20.854 -26.656 1.00 57.88 197 ARG A O 1
ATOM 1537 N N . LYS A 1 198 ? 25.543 18.868 -27.227 1.00 57.81 198 LYS A N 1
ATOM 1538 C CA . LYS A 1 198 ? 26.947 19.328 -27.219 1.00 57.81 198 LYS A CA 1
ATOM 1539 C C . LYS A 1 198 ? 27.300 20.264 -28.386 1.00 57.81 198 LYS A C 1
ATOM 1541 O O . LYS A 1 198 ? 28.199 21.081 -28.224 1.00 57.81 198 LYS A O 1
ATOM 1546 N N . ARG A 1 199 ? 26.599 20.190 -29.525 1.00 57.62 199 ARG A N 1
ATOM 1547 C CA . ARG A 1 199 ? 26.839 21.075 -30.683 1.00 57.62 199 ARG A CA 1
ATOM 1548 C C . ARG A 1 199 ? 26.159 22.435 -30.496 1.00 57.62 199 ARG A C 1
ATOM 1550 O O . ARG A 1 199 ? 26.800 23.459 -30.686 1.00 57.62 199 ARG A O 1
ATOM 1557 N N . GLN A 1 200 ? 24.935 22.444 -29.966 1.00 57.66 200 GLN A N 1
ATOM 1558 C CA . GLN A 1 200 ? 24.228 23.679 -29.602 1.00 57.66 200 GLN A CA 1
ATOM 1559 C C . GLN A 1 200 ? 24.888 24.423 -28.427 1.00 57.66 200 GLN A C 1
ATOM 1561 O O . GLN A 1 200 ? 24.870 25.652 -28.386 1.00 57.66 200 GLN A O 1
ATOM 1566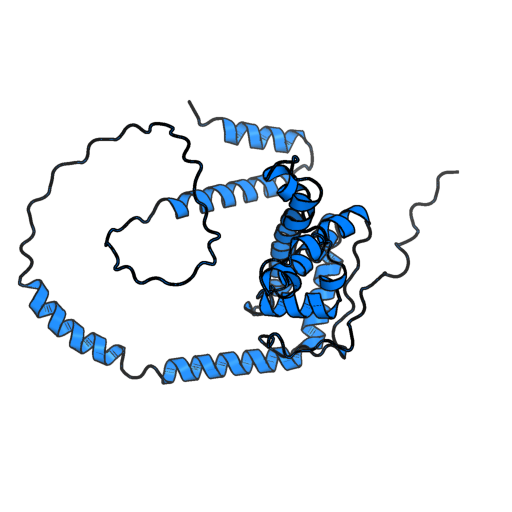 N N . LEU A 1 201 ? 25.527 23.717 -27.480 1.00 57.59 201 LEU A N 1
ATOM 1567 C CA . LEU A 1 201 ? 26.279 24.393 -26.416 1.00 57.59 201 LEU A CA 1
ATOM 1568 C C . LEU A 1 201 ? 27.519 25.125 -26.958 1.00 57.59 201 LEU A C 1
ATOM 1570 O O . LEU A 1 201 ? 27.837 26.199 -26.456 1.00 57.59 201 LEU A O 1
ATOM 1574 N N . ALA A 1 202 ? 28.183 24.581 -27.985 1.00 59.53 202 ALA A N 1
ATOM 1575 C CA . ALA A 1 202 ? 29.319 25.231 -28.638 1.00 59.53 202 ALA A CA 1
ATOM 1576 C C . ALA A 1 202 ? 28.891 26.480 -29.430 1.00 59.53 202 ALA A C 1
ATOM 1578 O O . ALA A 1 202 ? 29.540 27.514 -29.316 1.00 59.53 202 ALA A O 1
ATOM 1579 N N . GLU A 1 203 ? 27.757 26.430 -30.136 1.00 58.03 203 GLU A N 1
ATOM 1580 C CA . GLU A 1 203 ? 27.209 27.594 -30.855 1.00 58.03 203 GLU A CA 1
ATOM 1581 C C . GLU A 1 203 ? 26.689 28.682 -29.893 1.00 58.03 203 GLU A C 1
ATOM 1583 O O . GLU A 1 203 ? 26.936 29.869 -30.093 1.00 58.03 203 GLU A O 1
ATOM 1588 N N . SER A 1 204 ? 26.067 28.301 -28.771 1.00 57.00 204 SER A N 1
ATOM 1589 C CA . SER A 1 204 ? 25.614 29.269 -27.755 1.00 57.00 204 SER A CA 1
ATOM 1590 C C . SER A 1 204 ? 26.749 29.863 -26.900 1.00 57.00 204 SER A C 1
ATOM 1592 O O . SER A 1 204 ? 26.568 30.910 -26.270 1.00 57.00 204 SER A O 1
ATOM 1594 N N . ALA A 1 205 ? 27.923 29.220 -26.847 1.00 58.59 205 ALA A N 1
ATOM 1595 C CA . ALA A 1 205 ? 29.094 29.751 -26.150 1.00 58.59 205 ALA A CA 1
ATOM 1596 C C . ALA A 1 205 ? 29.694 30.960 -26.889 1.00 58.59 205 ALA A C 1
ATOM 1598 O O . ALA A 1 205 ? 30.117 31.914 -26.229 1.00 58.59 205 ALA A O 1
ATOM 1599 N N . ASP A 1 206 ? 29.651 30.967 -28.224 1.00 57.47 206 ASP A N 1
ATOM 1600 C CA . ASP A 1 206 ? 30.061 32.124 -29.027 1.00 57.47 206 ASP A CA 1
ATOM 1601 C C . ASP A 1 206 ? 29.075 33.297 -28.887 1.00 57.47 206 ASP A C 1
ATOM 1603 O O . ASP A 1 206 ? 29.501 34.436 -28.680 1.00 57.47 206 ASP A O 1
ATOM 1607 N N . GLU A 1 207 ? 27.761 33.048 -28.834 1.00 58.41 207 GLU A N 1
ATOM 1608 C CA . GLU A 1 207 ? 26.772 34.112 -28.579 1.00 58.41 207 GLU A CA 1
ATOM 1609 C C . GLU A 1 207 ? 26.893 34.730 -27.173 1.00 58.41 207 GLU A C 1
ATOM 1611 O O . GLU A 1 207 ? 26.734 35.943 -26.988 1.00 58.41 207 GLU A O 1
ATOM 1616 N N . ARG A 1 208 ? 27.219 33.927 -26.150 1.00 56.31 208 ARG A N 1
ATOM 1617 C CA . ARG A 1 208 ? 27.455 34.438 -24.785 1.00 56.31 208 ARG A CA 1
ATOM 1618 C C . ARG A 1 208 ? 28.739 35.257 -24.676 1.00 56.31 208 ARG A C 1
ATOM 1620 O O . ARG A 1 208 ? 28.820 36.124 -23.802 1.00 56.31 208 ARG A O 1
ATOM 1627 N N . ARG A 1 209 ? 29.727 35.023 -25.546 1.00 56.28 209 ARG A N 1
ATOM 1628 C CA . ARG A 1 209 ? 30.953 35.829 -25.601 1.00 56.28 209 ARG A CA 1
ATOM 1629 C C . ARG A 1 209 ? 30.669 37.242 -26.118 1.00 56.28 209 ARG A C 1
ATOM 1631 O O . ARG A 1 209 ? 31.224 38.189 -25.570 1.00 56.28 209 ARG A O 1
ATOM 1638 N N . VAL A 1 210 ? 29.735 37.391 -27.061 1.00 56.28 210 VAL A N 1
ATOM 1639 C CA . VAL A 1 210 ? 29.288 38.700 -27.575 1.00 56.28 210 VAL A CA 1
ATOM 1640 C C . VAL A 1 210 ? 28.469 39.473 -26.529 1.00 56.28 210 VAL A C 1
ATOM 1642 O O . VAL A 1 210 ? 28.687 40.666 -26.334 1.00 56.28 210 VAL A O 1
ATOM 1645 N N . LYS A 1 211 ? 27.587 38.809 -25.765 1.00 54.50 211 LYS A N 1
ATOM 1646 C CA . LYS A 1 211 ? 26.756 39.486 -24.741 1.00 54.50 211 LYS A CA 1
ATOM 1647 C C . LYS A 1 211 ? 27.502 39.903 -23.467 1.00 54.50 211 LYS A C 1
ATOM 1649 O O . LYS A 1 211 ? 27.078 40.836 -22.791 1.00 54.50 211 LYS A O 1
ATOM 1654 N N . ARG A 1 212 ? 28.627 39.264 -23.123 1.00 54.66 212 ARG A N 1
ATOM 1655 C CA . ARG A 1 212 ? 29.438 39.671 -21.954 1.00 54.66 212 ARG A CA 1
ATOM 1656 C C . ARG A 1 212 ? 30.176 40.997 -22.147 1.00 54.66 212 ARG A C 1
ATOM 1658 O O . ARG A 1 212 ? 30.657 41.551 -21.164 1.00 54.66 212 ARG A O 1
ATOM 1665 N N . GLN A 1 213 ? 30.239 41.522 -23.368 1.00 55.00 213 GLN A N 1
ATOM 1666 C CA . GLN A 1 213 ? 30.927 42.779 -23.660 1.00 55.00 213 GLN A CA 1
ATOM 1667 C C . GLN A 1 213 ? 30.069 44.031 -23.390 1.00 55.00 213 GLN A C 1
ATOM 1669 O O . GLN A 1 213 ? 30.598 45.137 -23.420 1.00 55.00 213 GLN A O 1
ATOM 1674 N N . THR A 1 214 ? 28.776 43.879 -23.065 1.00 56.66 214 THR A N 1
ATOM 1675 C CA . THR A 1 214 ? 27.843 45.004 -22.841 1.00 56.66 214 THR A CA 1
ATOM 1676 C C . THR A 1 214 ? 27.305 45.133 -21.413 1.00 56.66 214 THR A C 1
ATOM 1678 O O . THR A 1 214 ? 26.589 46.086 -21.120 1.00 56.66 214 THR A O 1
ATOM 1681 N N . CYS A 1 215 ? 27.644 44.230 -20.490 1.00 49.84 215 CYS A N 1
ATOM 1682 C CA . CYS A 1 215 ? 27.209 44.352 -19.095 1.00 49.84 215 CYS A CA 1
ATOM 1683 C C . CYS A 1 215 ? 28.209 45.186 -18.280 1.00 49.84 215 CYS A C 1
ATOM 1685 O O . CYS A 1 215 ? 29.085 44.652 -17.600 1.00 49.84 215 CYS A O 1
ATOM 1687 N N . VAL A 1 216 ? 28.061 46.511 -18.347 1.00 59.94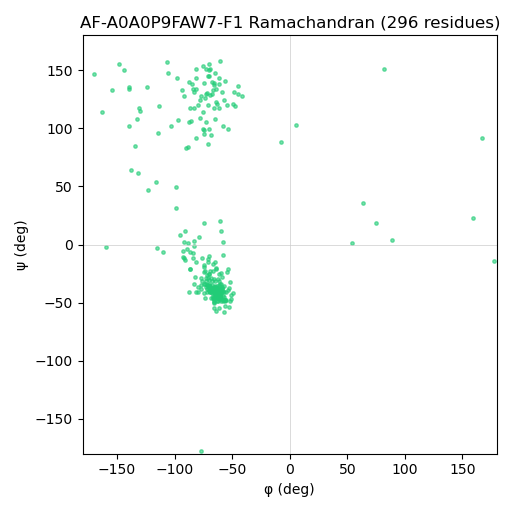 216 VAL A N 1
ATOM 1688 C CA . VAL A 1 216 ? 28.661 47.438 -17.379 1.00 59.94 216 VAL A CA 1
ATOM 1689 C C . VAL A 1 216 ? 28.047 47.147 -16.010 1.00 59.94 216 VAL A C 1
ATOM 1691 O O . VAL A 1 216 ? 26.832 47.186 -15.834 1.00 59.94 216 VAL A O 1
ATOM 1694 N N . ARG A 1 217 ? 28.903 46.794 -15.053 1.00 55.66 217 ARG A N 1
ATOM 1695 C CA . ARG A 1 217 ? 28.540 46.440 -13.679 1.00 55.66 217 ARG A CA 1
ATOM 1696 C C . ARG A 1 217 ? 27.955 47.681 -12.979 1.00 55.66 217 ARG A C 1
ATOM 1698 O O . ARG A 1 217 ? 28.692 48.659 -12.842 1.00 55.66 217 ARG A O 1
ATOM 1705 N N . PRO A 1 218 ? 26.684 47.684 -12.537 1.00 59.47 218 PRO A N 1
ATOM 1706 C CA . PRO A 1 218 ? 26.171 48.775 -11.719 1.00 59.47 218 PRO A CA 1
ATOM 1707 C C . PRO A 1 218 ? 26.912 48.802 -10.371 1.00 59.47 218 PRO A C 1
ATOM 1709 O O . PRO A 1 218 ? 27.319 47.741 -9.880 1.00 59.47 218 PRO A O 1
ATOM 1712 N N . PRO A 1 219 ? 27.118 49.988 -9.776 1.00 54.91 219 PRO A N 1
ATOM 1713 C CA . PRO A 1 219 ? 27.751 50.115 -8.472 1.00 54.91 219 PRO A CA 1
ATOM 1714 C C . PRO A 1 219 ? 26.929 49.408 -7.387 1.00 54.91 219 PRO A C 1
ATOM 1716 O O . PRO A 1 219 ? 25.701 49.383 -7.419 1.00 54.91 219 PRO A O 1
ATOM 1719 N N . LEU A 1 220 ? 27.658 48.812 -6.443 1.00 60.44 220 LEU A N 1
ATOM 1720 C CA . LEU A 1 220 ? 27.151 48.056 -5.301 1.00 60.44 220 LEU A CA 1
ATOM 1721 C C . LEU A 1 220 ? 26.154 48.902 -4.497 1.00 60.44 220 LEU A C 1
ATOM 1723 O O . LEU A 1 220 ? 26.514 49.966 -3.993 1.00 60.44 220 LEU A O 1
ATOM 1727 N N . LEU A 1 221 ? 24.915 48.421 -4.377 1.00 63.38 221 LEU A N 1
ATOM 1728 C CA . LEU A 1 221 ? 23.932 48.993 -3.461 1.00 63.38 221 LEU A CA 1
ATOM 1729 C C . LEU A 1 221 ? 24.311 48.693 -1.996 1.00 63.38 221 LEU A C 1
ATOM 1731 O O . LEU A 1 221 ? 24.960 47.677 -1.725 1.00 63.38 221 LEU A O 1
ATOM 1735 N N . PRO A 1 222 ? 23.931 49.583 -1.061 1.00 57.16 222 PRO A N 1
ATOM 1736 C CA . PRO A 1 222 ? 24.278 49.483 0.350 1.00 57.16 222 PRO A CA 1
ATOM 1737 C C . PRO A 1 222 ? 23.556 48.335 1.069 1.00 57.16 222 PRO A C 1
ATOM 1739 O O . PRO A 1 222 ? 22.486 47.879 0.677 1.00 57.16 222 PRO A O 1
ATOM 1742 N N . VAL A 1 223 ? 24.209 47.895 2.143 1.00 53.44 223 VAL A N 1
ATOM 1743 C CA . VAL A 1 223 ? 23.860 46.804 3.062 1.00 53.44 223 VAL A CA 1
ATOM 1744 C C . VAL A 1 223 ? 22.400 46.886 3.531 1.00 53.44 223 VAL A C 1
ATOM 1746 O O . VAL A 1 223 ? 21.950 47.938 3.980 1.00 53.44 223 VAL A O 1
ATOM 1749 N N . CYS A 1 224 ? 21.681 45.762 3.450 1.00 46.34 224 CYS A N 1
ATOM 1750 C CA . CYS A 1 224 ? 20.316 45.628 3.961 1.00 46.34 224 CYS A CA 1
ATOM 1751 C C . CYS A 1 224 ? 20.283 45.741 5.499 1.00 46.34 224 CYS A C 1
ATOM 1753 O O . CYS A 1 224 ? 21.127 45.131 6.163 1.00 46.34 224 CYS A O 1
ATOM 1755 N N . PRO A 1 225 ? 19.319 46.474 6.082 1.00 56.31 225 PRO A N 1
ATOM 1756 C CA . PRO A 1 225 ? 19.094 46.472 7.519 1.00 56.31 225 PRO A CA 1
ATOM 1757 C C . PRO A 1 225 ? 18.494 45.136 7.976 1.00 56.31 225 PRO A C 1
ATOM 1759 O O . PRO A 1 225 ? 17.704 44.510 7.272 1.00 56.31 225 PRO A O 1
ATOM 1762 N N . VAL A 1 226 ? 18.893 44.721 9.176 1.00 45.50 226 VAL A N 1
ATOM 1763 C CA . VAL A 1 226 ? 18.353 43.567 9.900 1.00 45.50 226 VAL A CA 1
ATOM 1764 C C . VAL A 1 226 ? 16.867 43.811 10.168 1.00 45.50 226 VAL A C 1
ATOM 1766 O O . VAL A 1 226 ? 16.523 44.767 10.863 1.00 45.50 226 VAL A O 1
ATOM 1769 N N . LEU A 1 227 ? 15.999 42.966 9.610 1.00 42.78 227 LEU A N 1
ATOM 1770 C CA . LEU A 1 227 ? 14.577 42.954 9.938 1.00 42.78 227 LEU A CA 1
ATOM 1771 C C . LEU A 1 227 ? 14.348 42.139 11.215 1.00 42.78 227 LEU A C 1
ATOM 1773 O O . LEU A 1 227 ? 14.859 41.031 11.370 1.00 42.78 227 LEU A O 1
ATOM 1777 N N . VAL A 1 228 ? 13.599 42.747 12.130 1.00 47.84 228 VAL A N 1
ATOM 1778 C CA . VAL A 1 228 ? 13.027 42.131 13.328 1.00 47.84 228 VAL A CA 1
ATOM 1779 C C . VAL A 1 228 ? 11.866 41.250 12.870 1.00 47.84 228 VAL A C 1
ATOM 1781 O O . VAL A 1 228 ? 10.990 41.734 12.159 1.00 47.84 228 VAL A O 1
ATOM 1784 N N . LEU A 1 229 ? 11.888 39.972 13.250 1.00 40.88 229 LEU A N 1
ATOM 1785 C CA . LEU A 1 229 ? 10.788 39.033 13.032 1.00 40.88 229 LEU A CA 1
ATOM 1786 C C . LEU A 1 229 ? 9.624 39.418 13.957 1.00 40.88 229 LEU A C 1
ATOM 1788 O O . LEU A 1 229 ? 9.807 39.461 15.174 1.00 40.88 229 LEU A O 1
ATOM 1792 N N . SER A 1 230 ? 8.464 39.731 13.383 1.00 46.19 230 SER A N 1
ATOM 1793 C CA . SER A 1 230 ? 7.178 39.705 14.080 1.00 46.19 230 SER A CA 1
ATOM 1794 C C . SER A 1 230 ? 6.523 38.346 13.841 1.00 46.19 230 SER A C 1
ATOM 1796 O O . SER A 1 230 ? 6.520 37.854 12.715 1.00 46.19 230 SER A O 1
ATOM 1798 N N . ASP A 1 231 ? 6.022 37.747 14.921 1.00 44.88 231 ASP A N 1
ATOM 1799 C CA . ASP A 1 231 ? 5.175 36.558 14.896 1.00 44.88 231 ASP A CA 1
ATOM 1800 C C . ASP A 1 231 ? 3.779 36.977 14.412 1.00 44.88 231 ASP A C 1
ATOM 1802 O O . ASP A 1 231 ? 2.996 37.515 15.196 1.00 44.88 231 ASP A O 1
ATOM 1806 N N . ASP A 1 232 ? 3.491 36.771 13.129 1.00 45.72 232 ASP A N 1
ATOM 1807 C CA . ASP A 1 232 ? 2.134 36.832 12.588 1.00 45.72 232 ASP A CA 1
ATOM 1808 C C . ASP A 1 232 ? 1.738 35.418 12.127 1.00 45.72 232 ASP A C 1
ATOM 1810 O O . ASP A 1 232 ? 2.414 34.790 11.309 1.00 45.72 232 ASP A O 1
ATOM 1814 N N . ASP A 1 233 ? 0.674 34.901 12.746 1.00 50.81 233 ASP A N 1
ATOM 1815 C CA . ASP A 1 233 ? -0.003 33.646 12.422 1.00 50.81 233 ASP A CA 1
ATOM 1816 C C . ASP A 1 233 ? -0.708 33.775 11.057 1.00 50.81 233 ASP A C 1
ATOM 1818 O O . ASP A 1 233 ? -1.850 34.231 10.987 1.00 50.81 233 ASP A O 1
ATOM 1822 N N . ASP A 1 234 ? -0.043 33.358 9.977 1.00 48.38 234 ASP A N 1
ATOM 1823 C CA . ASP A 1 234 ? -0.678 33.137 8.672 1.00 48.38 234 ASP A CA 1
ATOM 1824 C C . ASP A 1 234 ? -1.179 31.679 8.577 1.00 48.38 234 ASP A C 1
ATOM 1826 O O . ASP A 1 234 ? -0.517 30.780 8.051 1.00 48.38 234 ASP A O 1
ATOM 1830 N N . ASP A 1 235 ? -2.374 31.446 9.129 1.00 53.31 235 ASP A N 1
ATOM 1831 C CA . ASP A 1 235 ? -3.299 30.416 8.649 1.00 53.31 235 ASP A CA 1
ATOM 1832 C C . ASP A 1 235 ? -3.888 30.925 7.321 1.00 53.31 235 ASP A C 1
ATOM 1834 O O . ASP A 1 235 ? -4.699 31.841 7.362 1.00 53.31 235 ASP A O 1
ATOM 1838 N N . ASP A 1 236 ? -3.453 30.385 6.175 1.00 51.44 236 ASP A N 1
ATOM 1839 C CA . ASP A 1 236 ? -4.238 30.201 4.933 1.00 51.44 236 ASP A CA 1
ATOM 1840 C C . ASP A 1 236 ? -3.293 29.845 3.765 1.00 51.44 236 ASP A C 1
ATOM 1842 O O . ASP A 1 236 ? -2.792 30.714 3.063 1.00 51.44 236 ASP A O 1
ATOM 1846 N N . ASP A 1 237 ? -3.077 28.548 3.528 1.00 47.38 237 ASP A N 1
ATOM 1847 C CA . ASP A 1 237 ? -2.676 28.035 2.208 1.00 47.38 237 ASP A CA 1
ATOM 1848 C C . ASP A 1 237 ? -3.540 26.794 1.912 1.00 47.38 237 ASP A C 1
ATOM 1850 O O . ASP A 1 237 ? -3.195 25.643 2.208 1.00 47.38 237 ASP A O 1
ATOM 1854 N N . ASP A 1 238 ? -4.732 27.078 1.385 1.00 52.44 238 ASP A N 1
ATOM 1855 C CA . ASP A 1 238 ? -5.586 26.152 0.648 1.00 52.44 238 ASP A CA 1
ATOM 1856 C C . ASP A 1 238 ? -4.927 25.844 -0.713 1.00 52.44 238 ASP A C 1
ATOM 1858 O O . ASP A 1 238 ? -5.059 26.608 -1.662 1.00 52.44 238 ASP A O 1
ATOM 1862 N N . ASP A 1 239 ? -4.238 24.705 -0.820 1.00 44.41 239 ASP A N 1
ATOM 1863 C CA . ASP A 1 239 ? -3.726 24.152 -2.088 1.00 44.41 239 ASP A CA 1
ATOM 1864 C C . ASP A 1 239 ? -4.401 22.795 -2.396 1.00 44.41 239 ASP A C 1
ATOM 1866 O O . ASP A 1 239 ? -3.747 21.777 -2.619 1.00 44.41 239 ASP A O 1
ATOM 1870 N N . ASP A 1 240 ? -5.736 22.772 -2.402 1.00 47.09 240 ASP A N 1
ATOM 1871 C CA . ASP A 1 240 ? -6.539 21.687 -2.989 1.00 47.09 240 ASP A CA 1
ATOM 1872 C C . ASP A 1 240 ? -7.636 22.295 -3.898 1.00 47.09 240 ASP A C 1
ATOM 1874 O O . ASP A 1 240 ? -8.830 22.114 -3.661 1.00 47.09 240 ASP A O 1
ATOM 1878 N N . ASP A 1 241 ? -7.234 23.024 -4.949 1.00 46.06 241 ASP A N 1
ATOM 1879 C CA . ASP A 1 241 ? -8.126 23.471 -6.032 1.00 46.06 241 ASP A CA 1
ATOM 1880 C C . ASP A 1 241 ? -7.941 22.615 -7.303 1.00 46.06 241 ASP A C 1
ATOM 1882 O O . ASP A 1 241 ? -7.032 22.816 -8.113 1.00 46.06 241 ASP A O 1
ATOM 1886 N N . ASP A 1 242 ? -8.876 21.685 -7.511 1.00 51.44 242 ASP A N 1
ATOM 1887 C CA . ASP A 1 242 ? -9.319 21.251 -8.838 1.00 51.44 242 ASP A CA 1
ATOM 1888 C C . ASP A 1 242 ? -10.355 22.284 -9.350 1.00 51.44 242 ASP A C 1
ATOM 1890 O O . ASP A 1 242 ? -11.553 22.157 -9.100 1.00 51.44 242 ASP A O 1
ATOM 1894 N N . ALA A 1 243 ? -9.919 23.318 -10.084 1.00 40.47 243 ALA A N 1
ATOM 1895 C CA . ALA A 1 243 ? -10.807 24.244 -10.809 1.00 40.47 243 ALA A CA 1
ATOM 1896 C C . ALA A 1 243 ? -10.196 24.707 -12.161 1.00 40.47 243 ALA A C 1
ATOM 1898 O O . ALA A 1 243 ? -8.974 24.739 -12.321 1.00 40.47 243 ALA A O 1
ATOM 1899 N N . PRO A 1 244 ? -11.013 25.014 -13.196 1.00 47.97 244 PRO A N 1
ATOM 1900 C CA . PRO A 1 244 ? -10.593 24.942 -14.597 1.00 47.97 244 PRO A CA 1
ATOM 1901 C C . PRO A 1 244 ? -9.802 26.165 -15.092 1.00 47.97 244 PRO A C 1
ATOM 1903 O O . PRO A 1 244 ? -10.117 27.313 -14.790 1.00 47.97 244 PRO A O 1
ATOM 1906 N N . LEU A 1 245 ? -8.815 25.888 -15.954 1.00 40.78 245 LEU A N 1
ATOM 1907 C CA . LEU A 1 245 ? -7.855 26.829 -16.546 1.00 40.78 245 LEU A CA 1
ATOM 1908 C C . LEU A 1 245 ? -8.504 28.037 -17.254 1.00 40.78 245 LEU A C 1
ATOM 1910 O O . LEU A 1 245 ? -8.856 27.978 -18.436 1.00 40.78 245 LEU A O 1
ATOM 1914 N N . GLY A 1 246 ? -8.554 29.172 -16.555 1.00 34.66 246 GLY A N 1
ATOM 1915 C CA . GLY A 1 246 ? -8.629 30.510 -17.141 1.00 34.66 246 GLY A CA 1
ATOM 1916 C C . GLY A 1 246 ? -7.223 31.088 -17.322 1.00 34.66 246 GLY A C 1
ATOM 1917 O O . GLY A 1 246 ? -6.423 31.088 -16.393 1.00 34.66 246 GLY A O 1
ATOM 1918 N N . ARG A 1 247 ? -6.901 31.560 -18.534 1.00 46.47 247 ARG A N 1
ATOM 1919 C CA . ARG A 1 247 ? -5.605 32.177 -18.872 1.00 46.47 247 ARG A CA 1
ATOM 1920 C C . ARG A 1 247 ? -5.303 33.383 -17.974 1.00 46.47 247 ARG A C 1
ATOM 1922 O O . ARG A 1 247 ? -6.061 34.348 -18.011 1.00 46.47 247 ARG A O 1
ATOM 1929 N N . PHE A 1 248 ? -4.153 33.364 -17.302 1.00 35.44 248 PHE A N 1
ATOM 1930 C CA . PHE A 1 248 ? -3.501 34.548 -16.741 1.00 35.44 248 PHE A CA 1
ATOM 1931 C C . PHE A 1 248 ? -1.980 34.466 -16.947 1.00 35.44 248 PHE A C 1
ATOM 1933 O O . PHE A 1 248 ? -1.379 33.405 -16.779 1.00 35.44 248 PHE A O 1
ATOM 1940 N N . ASP A 1 249 ? -1.390 35.584 -17.377 1.00 36.03 249 ASP A N 1
ATOM 1941 C CA . ASP A 1 249 ? 0.046 35.769 -17.616 1.00 36.03 249 ASP A CA 1
ATOM 1942 C C . ASP A 1 249 ? 0.841 35.861 -16.294 1.00 36.03 249 ASP A C 1
ATOM 1944 O O . ASP A 1 249 ? 0.300 36.331 -15.290 1.00 36.03 249 ASP A O 1
ATOM 1948 N N . PRO A 1 250 ? 2.129 35.459 -16.265 1.00 37.00 250 PRO A N 1
ATOM 1949 C CA . PRO A 1 250 ? 2.892 35.361 -15.024 1.00 37.00 250 PRO A CA 1
ATOM 1950 C C . PRO A 1 250 ? 3.586 36.681 -14.644 1.00 37.00 250 PRO A C 1
ATOM 1952 O O . PRO A 1 250 ? 4.213 37.309 -15.505 1.00 37.00 250 PRO A O 1
ATOM 1955 N N . PRO A 1 251 ? 3.615 37.064 -13.354 1.00 36.97 251 PRO A N 1
ATOM 1956 C CA . PRO A 1 251 ? 4.660 37.927 -12.834 1.00 36.97 251 PRO A CA 1
ATOM 1957 C C . PRO A 1 251 ? 5.890 37.098 -12.440 1.00 36.97 251 PRO A C 1
ATOM 1959 O O . PRO A 1 251 ? 5.811 36.016 -11.860 1.00 36.97 251 PRO A O 1
ATOM 1962 N N . SER A 1 252 ? 7.055 37.632 -12.786 1.00 42.47 252 SER A N 1
ATOM 1963 C CA . SER A 1 252 ? 8.359 37.176 -12.329 1.00 42.47 252 SER A CA 1
ATOM 1964 C C . SER A 1 252 ? 8.612 37.652 -10.902 1.00 42.47 252 SER A C 1
ATOM 1966 O O . SER A 1 252 ? 8.577 38.859 -10.698 1.00 42.47 252 SER A O 1
ATOM 1968 N N . GLU A 1 253 ? 8.973 36.762 -9.976 1.00 36.09 253 GLU A N 1
ATOM 1969 C CA . GLU A 1 253 ? 9.996 37.036 -8.958 1.00 36.09 253 GLU A CA 1
ATOM 1970 C C . GLU A 1 253 ? 10.396 35.774 -8.179 1.00 36.09 253 GLU A C 1
ATOM 1972 O O . GLU A 1 253 ? 9.642 34.821 -8.009 1.00 36.09 253 GLU A O 1
ATOM 1977 N N . THR A 1 254 ? 11.669 35.746 -7.803 1.00 46.28 254 THR A N 1
ATOM 1978 C CA . THR A 1 254 ? 12.399 34.627 -7.214 1.00 46.28 254 THR A CA 1
ATOM 1979 C C . THR A 1 254 ? 12.243 34.593 -5.696 1.00 46.28 254 THR A C 1
ATOM 1981 O O . THR A 1 254 ? 12.772 35.475 -5.025 1.00 46.28 254 THR A O 1
ATOM 1984 N N . VAL A 1 255 ? 11.650 33.528 -5.149 1.00 39.56 255 VAL A N 1
ATOM 1985 C CA . VAL A 1 255 ? 11.767 33.172 -3.725 1.00 39.56 255 VAL A CA 1
ATOM 1986 C C . VAL A 1 255 ? 12.154 31.702 -3.624 1.00 39.56 255 VAL A C 1
ATOM 1988 O O . VAL A 1 255 ? 11.419 30.806 -4.030 1.00 39.56 255 VAL A O 1
ATOM 1991 N N . GLY A 1 256 ? 13.347 31.438 -3.106 1.00 46.31 256 GLY A N 1
ATOM 1992 C CA . GLY A 1 256 ? 13.814 30.085 -2.858 1.00 46.31 256 GLY A CA 1
ATOM 1993 C C . GLY A 1 256 ? 14.992 30.113 -1.907 1.00 46.31 256 GLY A C 1
ATOM 1994 O O . GLY A 1 256 ? 16.034 30.641 -2.277 1.00 46.31 256 GLY A O 1
ATOM 1995 N N . CYS A 1 257 ? 14.801 29.561 -0.702 1.00 43.59 257 CYS A N 1
ATOM 1996 C CA . CYS A 1 257 ? 15.810 28.819 0.076 1.00 43.59 257 CYS A CA 1
ATOM 1997 C C . CYS A 1 257 ? 15.313 28.349 1.462 1.00 43.59 257 CYS A C 1
ATOM 1999 O O . CYS A 1 257 ? 15.944 27.469 2.041 1.00 43.59 257 CYS A O 1
ATOM 2001 N N . GLU A 1 258 ? 14.192 28.841 2.001 1.00 42.22 258 GLU A N 1
ATOM 2002 C CA . GLU A 1 258 ? 13.841 28.564 3.411 1.00 42.22 258 GLU A CA 1
ATOM 2003 C C . GLU A 1 258 ? 13.214 27.177 3.656 1.00 42.22 258 GLU A C 1
ATOM 2005 O O . GLU A 1 258 ? 13.594 26.489 4.606 1.00 42.22 258 GLU A O 1
ATOM 2010 N N . ARG A 1 259 ? 12.384 26.663 2.734 1.00 47.50 259 ARG A N 1
ATOM 2011 C CA . ARG A 1 259 ? 11.687 25.365 2.909 1.00 47.50 259 ARG A CA 1
ATOM 2012 C C . ARG A 1 259 ? 12.614 24.138 2.987 1.00 47.50 259 ARG A C 1
ATOM 2014 O O . ARG A 1 259 ? 12.226 23.089 3.499 1.00 47.50 259 ARG A O 1
ATOM 2021 N N . HIS A 1 260 ? 13.854 24.231 2.499 1.00 44.94 260 HIS A N 1
ATOM 2022 C CA . HIS A 1 260 ? 14.803 23.114 2.583 1.00 44.94 260 HIS A CA 1
ATOM 2023 C C . HIS A 1 260 ? 15.396 22.949 3.991 1.00 44.94 260 HIS A C 1
ATOM 2025 O O . HIS A 1 260 ? 15.668 21.821 4.404 1.00 44.94 260 HIS A O 1
ATOM 2031 N N . ALA A 1 261 ? 15.562 24.031 4.757 1.00 45.88 261 ALA A N 1
ATOM 2032 C CA . ALA A 1 261 ? 16.175 23.964 6.082 1.00 45.88 261 ALA A CA 1
ATOM 2033 C C . ALA A 1 261 ? 15.264 23.272 7.113 1.00 45.88 261 ALA A C 1
ATOM 2035 O O . ALA A 1 261 ? 15.743 22.501 7.946 1.00 45.88 261 ALA A O 1
ATOM 2036 N N . GLU A 1 262 ? 13.949 23.474 7.027 1.00 47.66 262 GLU A N 1
ATOM 2037 C CA . GLU A 1 262 ? 12.979 22.884 7.960 1.00 47.66 262 GLU A CA 1
ATOM 2038 C C . GLU A 1 262 ? 12.795 21.380 7.758 1.00 47.66 262 GLU A C 1
ATOM 2040 O O . GLU A 1 262 ? 12.769 20.615 8.724 1.00 47.66 262 GLU A O 1
ATOM 2045 N N . LYS A 1 263 ? 12.800 20.916 6.503 1.00 49.50 263 LYS A N 1
ATOM 2046 C CA . LYS A 1 263 ? 12.722 19.484 6.180 1.00 49.50 263 LYS A CA 1
ATOM 2047 C C . LYS A 1 263 ? 13.914 18.697 6.737 1.00 49.50 263 LYS A C 1
ATOM 2049 O O . LYS A 1 263 ? 13.757 17.552 7.163 1.00 49.50 263 LYS A O 1
ATOM 2054 N N . HIS A 1 264 ? 15.102 19.305 6.774 1.00 55.28 264 HIS A N 1
ATOM 2055 C CA . HIS A 1 264 ? 16.287 18.696 7.383 1.00 55.28 264 HIS A CA 1
ATOM 2056 C C . HIS A 1 264 ? 16.220 18.675 8.917 1.00 55.28 264 HIS A C 1
ATOM 2058 O O . HIS A 1 264 ? 16.624 17.676 9.515 1.00 55.28 264 HIS A O 1
ATOM 2064 N N . LYS A 1 265 ? 15.655 19.713 9.549 1.00 55.31 265 LYS A N 1
ATOM 2065 C CA . LYS A 1 265 ? 15.437 19.756 11.005 1.00 55.31 265 LYS A CA 1
ATOM 2066 C C . LYS A 1 265 ? 14.434 18.693 11.460 1.00 55.31 265 LYS A C 1
ATOM 2068 O O . LYS A 1 265 ? 14.728 17.949 12.391 1.00 55.31 265 LYS A O 1
ATOM 2073 N N . LEU A 1 266 ? 13.309 18.544 10.757 1.00 58.19 266 LEU A N 1
ATOM 2074 C CA . LEU A 1 266 ? 12.299 17.531 11.085 1.00 58.19 266 LEU A CA 1
ATOM 2075 C C . LEU A 1 266 ? 12.869 16.108 10.962 1.00 58.19 266 LEU A C 1
ATOM 2077 O O . LEU A 1 266 ? 12.664 15.267 11.834 1.00 58.19 266 LEU A O 1
ATOM 2081 N N . LYS A 1 267 ? 13.660 15.853 9.911 1.00 63.06 267 LYS A N 1
ATOM 2082 C CA . LYS A 1 267 ? 14.310 14.555 9.685 1.00 63.06 267 LYS A CA 1
ATOM 2083 C C . LYS A 1 267 ? 15.354 14.228 10.762 1.00 63.06 267 LYS A C 1
ATOM 2085 O O . LYS A 1 267 ? 15.455 13.073 11.167 1.00 63.06 267 LYS A O 1
ATOM 2090 N N . ALA A 1 268 ? 16.086 15.230 11.253 1.00 62.31 268 ALA A N 1
ATOM 2091 C CA . ALA A 1 268 ? 17.020 15.074 12.368 1.00 62.31 268 ALA A CA 1
ATOM 2092 C C . ALA A 1 268 ? 16.297 14.816 13.704 1.00 62.31 268 ALA A C 1
ATOM 2094 O O . ALA A 1 268 ? 16.721 13.947 14.461 1.00 62.31 268 ALA A O 1
ATOM 2095 N N . CYS A 1 269 ? 15.175 15.497 13.965 1.00 61.19 269 CYS A N 1
ATOM 2096 C CA . CYS A 1 269 ? 14.356 15.258 15.158 1.00 61.19 269 CYS A CA 1
ATOM 2097 C C . CYS A 1 269 ? 13.749 13.848 15.178 1.00 61.19 269 CYS A C 1
ATOM 2099 O O . CYS A 1 269 ? 13.761 13.191 16.217 1.00 61.19 269 CYS A O 1
ATOM 2101 N N . VAL A 1 270 ? 13.256 13.359 14.035 1.00 68.38 270 VAL A N 1
ATOM 2102 C CA . VAL A 1 270 ? 12.710 11.996 13.916 1.00 68.38 270 VAL A CA 1
ATOM 2103 C C . VAL A 1 270 ? 13.804 10.938 14.094 1.00 68.38 270 VAL A C 1
ATOM 2105 O O . VAL A 1 270 ? 13.577 9.948 14.784 1.00 68.38 270 VAL A O 1
ATOM 2108 N N . ALA A 1 271 ? 15.002 11.157 13.540 1.00 65.12 271 ALA A N 1
ATOM 2109 C CA . ALA A 1 271 ? 16.140 10.260 13.751 1.00 65.12 271 ALA A CA 1
ATOM 2110 C C . ALA A 1 271 ? 16.556 10.200 15.232 1.00 65.12 271 ALA A C 1
ATOM 2112 O O . ALA A 1 271 ? 16.680 9.113 15.784 1.00 65.12 271 ALA A O 1
ATOM 2113 N N . ALA A 1 272 ? 16.658 11.352 15.903 1.00 61.62 272 ALA A N 1
ATOM 2114 C CA . ALA A 1 272 ? 16.990 11.411 17.326 1.00 61.62 272 ALA A CA 1
ATOM 2115 C C . ALA A 1 272 ? 15.929 10.735 18.217 1.00 61.62 272 ALA A C 1
ATOM 2117 O O . ALA A 1 272 ? 16.270 10.099 19.212 1.00 61.62 272 ALA A O 1
ATOM 2118 N N . LEU A 1 273 ? 14.644 10.841 17.861 1.00 58.75 273 LEU A N 1
ATOM 2119 C CA . LEU A 1 273 ? 13.556 10.145 18.555 1.00 58.75 273 LEU A CA 1
ATOM 2120 C C . LEU A 1 273 ? 13.639 8.624 18.387 1.00 58.75 273 LEU A C 1
ATOM 2122 O O . LEU A 1 273 ? 13.429 7.906 19.363 1.00 58.75 273 LEU A O 1
ATOM 2126 N N . ASN A 1 274 ? 13.973 8.140 17.190 1.00 62.88 274 ASN A N 1
ATOM 2127 C CA . ASN A 1 274 ? 14.148 6.709 16.938 1.00 62.88 274 ASN A CA 1
ATOM 2128 C C . ASN A 1 274 ? 15.361 6.147 17.693 1.00 62.88 274 ASN A C 1
ATOM 2130 O O . ASN A 1 274 ? 15.212 5.142 18.383 1.00 62.88 274 ASN A O 1
ATOM 2134 N N . ASP A 1 275 ? 16.499 6.847 17.686 1.00 62.22 275 ASP A N 1
ATOM 2135 C CA . ASP A 1 275 ? 17.683 6.453 18.466 1.00 62.22 275 ASP A CA 1
ATOM 2136 C C . ASP A 1 275 ? 17.373 6.389 19.976 1.00 62.22 275 ASP A C 1
ATOM 2138 O O . ASP A 1 275 ? 17.802 5.475 20.682 1.00 62.22 275 ASP A O 1
ATOM 2142 N N . CYS A 1 276 ? 16.564 7.323 20.493 1.00 49.16 276 CYS A N 1
ATOM 2143 C CA . CYS A 1 276 ? 16.140 7.315 21.898 1.00 49.16 276 CYS A CA 1
ATOM 2144 C C . CYS A 1 276 ? 15.165 6.173 22.235 1.00 49.16 276 CYS A C 1
ATOM 2146 O O . CYS A 1 276 ? 15.144 5.698 23.373 1.00 49.16 276 CYS A O 1
ATOM 2148 N N . LEU A 1 277 ? 14.339 5.742 21.278 1.00 57.22 277 LEU A N 1
ATOM 2149 C CA . LEU A 1 277 ? 13.416 4.619 21.459 1.00 57.22 277 LEU A CA 1
ATOM 2150 C C . LEU A 1 277 ? 14.148 3.273 21.440 1.00 57.22 277 LEU A C 1
ATOM 2152 O O . LEU A 1 277 ? 13.764 2.376 22.192 1.00 57.22 277 LEU A O 1
ATOM 2156 N N . GLU A 1 278 ? 15.213 3.149 20.646 1.00 60.84 278 GLU A N 1
ATOM 2157 C CA . GLU A 1 278 ? 16.038 1.938 20.568 1.00 60.84 278 GLU A CA 1
ATOM 2158 C C . GLU A 1 278 ? 16.930 1.733 21.800 1.00 60.84 278 GLU A C 1
ATOM 2160 O O . GLU A 1 278 ? 17.215 0.591 22.161 1.00 60.84 278 GLU A O 1
ATOM 2165 N N . LEU A 1 279 ? 17.344 2.815 22.470 1.00 51.91 279 LEU A N 1
ATOM 2166 C CA . LEU A 1 279 ? 18.337 2.730 23.542 1.00 51.91 279 LEU A CA 1
ATOM 2167 C C . LEU A 1 279 ? 17.782 2.437 24.940 1.00 51.91 279 LEU A C 1
ATOM 2169 O O . LEU A 1 279 ? 18.553 1.946 25.757 1.00 51.91 279 LEU A O 1
ATOM 2173 N N . ASP A 1 280 ? 16.499 2.683 25.245 1.00 55.09 280 ASP A N 1
ATOM 2174 C CA . ASP A 1 280 ? 15.999 2.328 26.590 1.00 55.09 280 ASP A CA 1
ATOM 2175 C C . ASP A 1 280 ? 14.481 2.162 26.776 1.00 55.09 280 ASP A C 1
ATOM 2177 O O . ASP A 1 280 ? 14.054 1.842 27.883 1.00 55.09 280 ASP A O 1
ATOM 2181 N N . GLY A 1 281 ? 13.626 2.369 25.763 1.00 49.69 281 GLY A N 1
ATOM 2182 C CA . GLY A 1 281 ? 12.179 2.065 25.815 1.00 49.69 281 GLY A CA 1
ATOM 2183 C C . GLY A 1 281 ? 11.351 2.665 26.975 1.00 49.69 281 GLY A C 1
ATOM 2184 O O . GLY A 1 281 ? 10.151 2.405 27.083 1.00 49.69 281 GLY A O 1
ATOM 2185 N N . THR A 1 282 ? 11.946 3.458 27.868 1.00 59.91 282 THR A N 1
ATOM 2186 C CA . THR A 1 282 ? 11.294 3.985 29.064 1.00 59.91 282 THR A CA 1
ATOM 2187 C C . THR A 1 282 ? 10.798 5.405 28.821 1.00 59.91 282 THR A C 1
ATOM 2189 O O . THR A 1 282 ? 11.451 6.235 28.189 1.00 59.91 282 THR A O 1
ATOM 2192 N N . SER A 1 283 ? 9.640 5.733 29.400 1.00 52.66 283 SER A N 1
ATOM 2193 C CA . SER A 1 283 ? 9.038 7.078 29.335 1.00 52.66 283 SER A CA 1
ATOM 2194 C C . SER A 1 283 ? 9.929 8.207 29.891 1.00 52.66 283 SER A C 1
ATOM 2196 O O . SER A 1 283 ? 9.578 9.382 29.775 1.00 52.66 283 SER A O 1
ATOM 2198 N N . ALA A 1 284 ? 11.053 7.871 30.531 1.00 62.69 284 ALA A N 1
ATOM 2199 C CA . ALA A 1 284 ? 12.053 8.814 31.014 1.00 62.69 284 ALA A CA 1
ATOM 2200 C C . ALA A 1 284 ? 12.982 9.304 29.887 1.00 62.69 284 ALA A C 1
ATOM 2202 O O . ALA A 1 284 ? 13.231 10.506 29.806 1.00 62.69 284 ALA A O 1
ATOM 2203 N N . GLY A 1 285 ? 13.415 8.420 28.977 1.00 62.28 285 GLY A N 1
ATOM 2204 C CA . GLY A 1 285 ? 14.293 8.779 27.853 1.00 62.28 285 GLY A CA 1
ATOM 2205 C C . GLY A 1 285 ? 13.626 9.744 26.871 1.00 62.28 285 GLY A C 1
ATOM 2206 O O . GLY A 1 285 ? 14.196 10.770 26.508 1.00 62.28 285 GLY A O 1
ATOM 2207 N N . VAL A 1 286 ? 12.353 9.493 26.549 1.00 58.00 286 VAL A N 1
ATOM 2208 C CA . VAL A 1 286 ? 11.546 10.372 25.682 1.00 58.00 286 VAL A CA 1
ATOM 2209 C C . VAL A 1 286 ? 11.365 11.767 26.300 1.00 58.00 286 VAL A C 1
ATOM 2211 O O . VAL A 1 286 ? 11.452 12.775 25.601 1.00 58.00 286 VAL A O 1
ATOM 2214 N N . ARG A 1 287 ? 11.171 11.858 27.625 1.00 60.31 287 ARG A N 1
ATOM 2215 C CA . ARG A 1 287 ? 11.042 13.148 28.330 1.00 60.31 287 ARG A CA 1
ATOM 2216 C C . ARG A 1 287 ? 12.349 13.942 28.358 1.00 60.31 287 ARG A C 1
ATOM 2218 O O . ARG A 1 287 ? 12.306 15.160 28.207 1.00 60.31 287 ARG A O 1
ATOM 2225 N N . ALA A 1 288 ? 13.494 13.277 28.507 1.00 63.81 288 ALA A N 1
ATOM 2226 C CA . ALA A 1 288 ? 14.804 13.930 28.462 1.00 63.81 288 ALA A CA 1
ATOM 2227 C C . ALA A 1 288 ? 15.144 14.461 27.053 1.00 63.81 288 ALA A C 1
ATOM 2229 O O . ALA A 1 288 ? 15.627 15.587 26.916 1.00 63.81 288 ALA A O 1
ATOM 2230 N N . ALA A 1 289 ? 14.819 13.700 26.002 1.00 60.19 289 ALA A N 1
ATOM 2231 C CA . ALA A 1 289 ? 15.004 14.133 24.616 1.00 60.19 289 ALA A CA 1
ATOM 2232 C C . ALA A 1 289 ? 14.152 15.373 24.282 1.00 60.19 289 ALA A C 1
ATOM 2234 O O . ALA A 1 289 ? 14.662 16.354 23.742 1.00 60.19 289 ALA A O 1
ATOM 2235 N N . LEU A 1 290 ? 12.878 15.381 24.694 1.00 62.19 290 LEU A N 1
ATOM 2236 C CA . LEU A 1 290 ? 11.982 16.529 24.510 1.00 62.19 290 LEU A CA 1
ATOM 2237 C C . LEU A 1 290 ? 12.437 17.774 25.292 1.00 62.19 290 LEU A C 1
ATOM 2239 O O . LEU A 1 290 ? 12.356 18.884 24.771 1.00 62.19 290 LEU A O 1
ATOM 2243 N N . ALA A 1 291 ? 12.974 17.609 26.506 1.00 65.56 291 ALA A N 1
ATOM 2244 C CA . ALA A 1 291 ? 13.519 18.722 27.291 1.00 65.56 291 ALA A CA 1
ATOM 2245 C C . ALA A 1 291 ? 14.753 19.370 26.635 1.00 65.56 291 ALA A C 1
ATOM 2247 O O . ALA A 1 291 ? 14.959 20.575 26.756 1.00 65.56 291 ALA A O 1
ATOM 2248 N N . THR A 1 292 ? 15.549 18.587 25.903 1.00 62.31 292 THR A N 1
ATOM 2249 C CA . THR A 1 292 ? 16.729 19.087 25.180 1.00 62.31 292 THR A CA 1
ATOM 2250 C C . THR A 1 292 ? 16.326 19.899 23.943 1.00 62.31 292 THR A C 1
ATOM 2252 O O . THR A 1 292 ? 16.989 20.875 23.598 1.00 62.31 292 THR A O 1
ATOM 2255 N N . LEU A 1 293 ? 15.197 19.551 23.316 1.00 58.31 293 LEU A N 1
ATOM 2256 C CA . LEU A 1 293 ? 14.641 20.267 22.163 1.00 58.31 293 LEU A CA 1
ATOM 2257 C C . LEU A 1 293 ? 13.923 21.573 22.553 1.00 58.31 293 LEU A C 1
ATOM 2259 O O . LEU A 1 293 ? 13.931 22.522 21.778 1.00 58.31 293 LEU A O 1
ATOM 2263 N N . GLY A 1 294 ? 13.353 21.661 23.761 1.00 53.44 294 GLY A N 1
ATOM 2264 C CA . GLY A 1 294 ? 12.667 22.865 24.258 1.00 53.44 294 GLY A CA 1
ATOM 2265 C C . GLY A 1 294 ? 13.570 23.949 24.871 1.00 53.44 294 GLY A C 1
ATOM 2266 O O . GLY A 1 294 ? 13.068 24.979 25.308 1.00 53.44 294 GLY A O 1
ATOM 2267 N N . GLY A 1 295 ? 14.890 23.735 24.948 1.00 43.00 295 GLY A N 1
ATOM 2268 C CA . GLY A 1 295 ? 15.824 24.613 25.672 1.00 43.00 295 GLY A CA 1
ATOM 2269 C C . GLY A 1 295 ? 16.423 25.783 24.880 1.00 43.00 295 GLY A C 1
ATOM 2270 O O . GLY A 1 295 ? 17.251 26.510 25.423 1.00 43.00 295 GLY A O 1
ATOM 2271 N N . THR A 1 296 ? 16.053 25.969 23.611 1.00 41.88 296 THR A N 1
ATOM 2272 C CA . THR A 1 296 ? 16.629 27.004 22.724 1.00 41.88 296 THR A CA 1
ATOM 2273 C C . THR A 1 296 ? 15.579 27.952 22.152 1.00 41.88 296 THR A C 1
ATOM 2275 O O . THR A 1 296 ? 15.601 28.290 20.976 1.00 41.88 296 THR A O 1
ATOM 2278 N N . VAL A 1 297 ? 14.689 28.436 23.018 1.00 34.16 297 VAL A N 1
ATOM 2279 C CA . VAL A 1 297 ? 13.992 29.709 22.805 1.00 34.16 297 VAL A CA 1
ATOM 2280 C C . VAL A 1 297 ? 14.069 30.493 24.116 1.00 34.16 297 VAL A C 1
ATOM 2282 O O . VAL A 1 297 ? 13.470 30.116 25.124 1.00 34.16 297 VAL A O 1
ATOM 2285 N N . ARG A 1 298 ? 14.891 31.540 24.115 1.00 39.28 298 ARG A N 1
ATOM 2286 C CA . ARG A 1 298 ? 14.852 32.663 25.052 1.00 39.28 298 ARG A CA 1
ATOM 2287 C C . ARG A 1 298 ? 14.844 33.933 24.230 1.00 39.28 298 ARG A C 1
ATOM 2289 O O . ARG A 1 298 ? 15.606 33.952 23.239 1.00 39.28 298 ARG A O 1
#

Nearest PDB structures (foldseek):
  1yyw-assembly1_B  TM=6.739E-01  e=1.444E-01  Aquifex aeolicus
  5uum-assembly2_B  TM=2.505E-01  e=7.159E-01  Homo sapiens

Solvent-accessible surface area (backbone atoms only — not comparable to full-atom values): 18103 Å² total; per-residue (Å²): 137,81,82,81,90,75,77,67,80,67,88,68,65,48,38,60,65,59,95,80,71,81,67,84,81,60,80,52,91,53,76,75,58,64,90,50,52,61,63,45,81,55,57,86,49,64,71,47,47,51,26,23,27,24,37,48,65,21,38,46,64,79,41,68,84,62,46,74,68,52,29,43,71,62,16,16,56,64,25,18,58,48,9,47,57,52,50,54,50,48,46,48,75,77,34,93,59,80,72,65,79,35,46,61,43,34,21,52,52,14,53,35,46,45,48,63,84,64,40,44,62,48,59,67,85,82,57,68,84,54,100,65,62,68,88,69,36,48,60,61,30,14,45,39,37,24,2,47,47,12,34,30,40,76,72,72,38,48,67,58,52,44,52,48,51,53,47,34,50,63,56,39,40,66,52,48,53,52,45,54,50,50,53,51,51,50,52,52,51,53,59,66,70,53,78,51,65,74,56,53,51,57,58,52,50,57,56,50,58,61,58,65,76,70,69,78,78,77,81,84,78,79,84,81,79,87,78,80,88,75,95,71,91,80,87,82,82,88,84,83,78,93,73,83,93,71,93,76,86,84,83,90,80,92,84,87,72,68,76,63,59,54,58,53,52,55,52,49,53,53,50,53,52,50,56,46,50,75,72,64,74,45,81,61,52,60,52,54,55,52,54,64,70,65,70,81,77,131

Mean predicted aligned error: 15.43 Å

Sequence (298 aa):
MRPRPGASPSAEQRLPVRASWNARVEQAPFDFDLDALPPLPAIGSTAIADRARTTKAHLAAVQPLAGKHRNEVLSNRPLEWLGDAVLNTAISEELYARNFVANRSLSHLSRAYGLDERALHASPHLVAVEGISHLRSQKLVADLFEAHIGGLSSEGRKRDVERWVYQMITSQSRPVEAHVAELRMNEVAARDSQPNRKRQLAESADERRVKRQTCVRPPLLPVCPVLVLSDDDDDDDDDDDDAPLGRFDPPSETVGCERHAEKHKLKACVAALNDCLELDGTSAGVRAALATLGGTVR